Protein AF-A0AAW6TQH4-F1 (afdb_monomer_lite)

Radius of gyration: 21.58 Å; chains: 1; bounding box: 45×68×71 Å

Secondary structure (DSSP, 8-state):
-----------PPPPPHHHHHHHHHHHHTTPPP-HHHHHHHHHHHHHHHTSTTEE---------SB----STT-EEEEEEPPPEEEEEEETTEEEEEEEEEEEETTS-EEEEE--HHHHHHHHHHT-TTSEEEEEEEEEEE-TTS-EEEEEEEEE----TTS--HHHHHHHHHHHHHHHHS---------

Foldseek 3Di:
DDDDPDPPPDPPDDDDLVRVLVVLQVLLVVDDFDVQLLVQLVVLLVVQCPDPQFDADAADDDDKLADDDHHFFDKAWFFKADFDWDWIDDDVDIDTDTWIWGQGQVRDIGTHHPDPQVVVSCVSRVRHSATKMKGWHHWGQDPVRDIDTGIRIDGFDADPVSHTPVRVVVVVVVVVVVVPDPPPPPPPDD

pLDDT: mean 77.37, std 16.03, range [35.28, 95.0]

Sequence (190 aa):
MAKKALKQGTAAERPSEKQIVKQIREHAGRSKPDPEAFAAGKRYSAATMRSRRFNYDRRTADGAVIHYFHTPGESLTGVLGESQKAQIPRGTSASFEYLFPLVLDDNSLVYLPNNRRLRKLIDKSKCLWQRITITYKGKLMTNHGHYEKVYTVEPAPLGKDGVGAAGRKILAKAAKEAATRPRKVQKVGS

Structure (mmCIF, N/CA/C/O backbone):
data_AF-A0AAW6TQH4-F1
#
_entry.id   AF-A0AAW6TQH4-F1
#
loop_
_atom_site.group_PDB
_atom_site.id
_atom_site.type_symbol
_atom_site.label_atom_id
_atom_site.label_alt_id
_atom_site.label_comp_id
_atom_site.label_asym_id
_atom_site.label_entity_id
_atom_site.label_seq_id
_atom_site.pdbx_PDB_ins_code
_atom_site.Cartn_x
_atom_site.Cartn_y
_atom_site.Cartn_z
_atom_site.occupancy
_atom_site.B_iso_or_equiv
_atom_site.auth_seq_id
_atom_site.auth_comp_id
_atom_site.auth_asym_id
_atom_site.auth_atom_id
_atom_site.pdbx_PDB_model_num
ATOM 1 N N . MET A 1 1 ? 23.126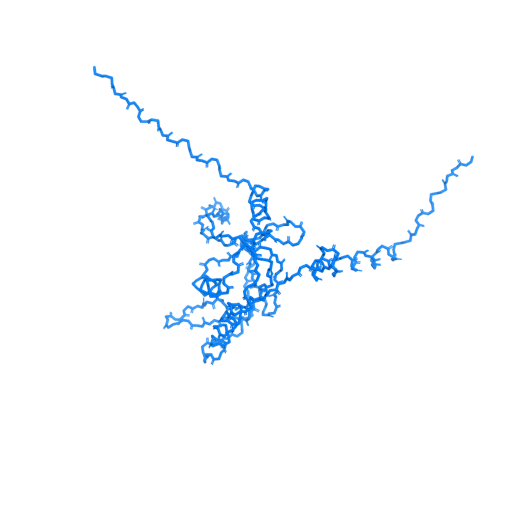 53.783 1.819 1.00 38.97 1 MET A N 1
ATOM 2 C CA . MET A 1 1 ? 22.801 52.561 1.047 1.00 38.97 1 MET A CA 1
ATOM 3 C C . MET A 1 1 ? 22.549 51.409 2.014 1.00 38.97 1 MET A C 1
ATOM 5 O O . MET A 1 1 ? 23.497 50.824 2.522 1.00 38.97 1 MET A O 1
ATOM 9 N N . ALA A 1 2 ? 21.285 51.138 2.348 1.00 36.78 2 ALA A N 1
ATOM 10 C CA . ALA A 1 2 ? 20.916 50.077 3.285 1.00 36.78 2 ALA A CA 1
ATOM 11 C C . ALA A 1 2 ? 20.855 48.727 2.552 1.00 36.78 2 ALA A C 1
ATOM 13 O O . ALA A 1 2 ? 20.021 48.534 1.667 1.00 36.78 2 ALA A O 1
ATOM 14 N N . LYS A 1 3 ? 21.743 47.791 2.911 1.00 39.44 3 LYS A N 1
ATOM 15 C CA . LYS A 1 3 ? 21.662 46.395 2.461 1.00 39.44 3 LYS A CA 1
ATOM 16 C C . LYS A 1 3 ? 20.423 45.764 3.096 1.00 39.44 3 LYS A C 1
ATOM 18 O O . LYS A 1 3 ? 20.404 45.472 4.288 1.00 39.44 3 LYS A O 1
ATOM 23 N N . LYS A 1 4 ? 19.378 45.580 2.291 1.00 40.09 4 LYS A N 1
ATOM 24 C CA . LYS A 1 4 ? 18.175 44.827 2.652 1.00 40.09 4 LYS A CA 1
ATOM 25 C C . LYS A 1 4 ? 18.601 43.373 2.883 1.00 40.09 4 LYS A C 1
ATOM 27 O O . LYS A 1 4 ? 18.887 42.655 1.928 1.00 40.09 4 LYS A O 1
ATOM 32 N N . ALA A 1 5 ? 18.703 42.961 4.144 1.00 43.91 5 ALA A N 1
ATOM 33 C CA . ALA A 1 5 ? 18.883 41.560 4.489 1.00 43.91 5 ALA A CA 1
ATOM 34 C C . ALA A 1 5 ? 17.675 40.785 3.949 1.00 43.91 5 ALA A C 1
ATOM 36 O O . ALA A 1 5 ? 16.533 41.041 4.341 1.00 43.91 5 ALA A O 1
ATOM 37 N N . LEU A 1 6 ? 17.926 39.875 3.005 1.00 38.00 6 LEU A N 1
ATOM 38 C CA . LEU A 1 6 ? 16.950 38.886 2.573 1.00 38.00 6 LEU A CA 1
ATOM 39 C C . LEU A 1 6 ? 16.553 38.095 3.826 1.00 38.00 6 LEU A C 1
ATOM 41 O O . LEU A 1 6 ? 17.360 37.332 4.357 1.00 38.00 6 LEU A O 1
ATOM 45 N N . LYS A 1 7 ? 15.330 38.304 4.327 1.00 38.31 7 LYS A N 1
ATOM 46 C CA . LYS A 1 7 ? 14.731 37.401 5.310 1.00 38.31 7 LYS A CA 1
ATOM 47 C C . LYS A 1 7 ? 14.743 36.014 4.678 1.00 38.31 7 LYS A C 1
ATOM 49 O O . LYS A 1 7 ? 14.022 35.775 3.712 1.00 38.31 7 LYS A O 1
ATOM 54 N N . GLN A 1 8 ? 15.592 35.133 5.201 1.00 40.56 8 GLN A N 1
ATOM 55 C CA . GLN A 1 8 ? 15.480 33.703 4.966 1.00 40.56 8 GLN A CA 1
ATOM 56 C C . GLN A 1 8 ? 14.040 33.334 5.322 1.00 40.56 8 GLN A C 1
ATOM 58 O O . GLN A 1 8 ? 13.620 33.521 6.465 1.00 40.56 8 GLN A O 1
ATOM 63 N N . GLY A 1 9 ? 13.259 32.931 4.317 1.00 35.28 9 GLY A N 1
ATOM 64 C CA . GLY A 1 9 ? 11.911 32.432 4.537 1.00 35.28 9 GLY A CA 1
ATOM 65 C C . GLY A 1 9 ? 11.987 31.351 5.603 1.00 35.28 9 GLY A C 1
ATOM 66 O O . GLY A 1 9 ? 12.802 30.433 5.496 1.00 35.28 9 GLY A O 1
ATOM 67 N N . THR A 1 10 ? 11.197 31.507 6.661 1.00 38.12 10 THR A N 1
ATOM 68 C CA . THR A 1 10 ? 11.042 30.495 7.698 1.00 38.12 10 THR A CA 1
ATOM 69 C C . THR A 1 10 ? 10.754 29.171 7.002 1.00 38.12 10 THR A C 1
ATOM 71 O O . THR A 1 10 ? 9.828 29.082 6.195 1.00 38.12 10 THR A O 1
ATOM 74 N N . ALA A 1 11 ? 11.591 28.159 7.243 1.00 45.66 11 ALA A N 1
ATOM 75 C CA . ALA A 1 11 ? 11.313 26.808 6.784 1.00 45.66 11 ALA A CA 1
ATOM 76 C C . ALA A 1 11 ? 9.895 26.473 7.252 1.00 45.66 11 ALA A C 1
ATOM 78 O O . ALA A 1 11 ? 9.662 26.460 8.459 1.00 45.66 11 ALA A O 1
ATOM 79 N N . ALA A 1 12 ? 8.950 26.310 6.318 1.00 54.97 12 ALA A N 1
ATOM 80 C CA . ALA A 1 12 ? 7.580 25.952 6.653 1.00 54.97 12 ALA A CA 1
ATOM 81 C C . ALA A 1 12 ? 7.640 24.779 7.636 1.00 54.97 12 ALA A C 1
ATOM 83 O O . ALA A 1 12 ? 8.260 23.751 7.340 1.00 54.97 12 ALA A O 1
ATOM 84 N N . GLU A 1 13 ? 7.108 25.000 8.837 1.00 61.12 13 GLU A N 1
ATOM 85 C CA . GLU A 1 13 ? 7.159 24.038 9.925 1.00 61.12 13 GLU A CA 1
ATOM 86 C C . GLU A 1 13 ? 6.566 22.727 9.405 1.00 61.12 13 GLU A C 1
ATOM 88 O O . GLU A 1 13 ? 5.447 22.692 8.883 1.00 61.12 13 GLU A O 1
ATOM 93 N N . ARG A 1 14 ? 7.377 21.665 9.402 1.00 67.44 14 ARG A N 1
ATOM 94 C CA . ARG A 1 14 ? 6.976 20.398 8.786 1.00 67.44 14 ARG A CA 1
ATOM 95 C C . ARG A 1 14 ? 5.744 19.869 9.514 1.00 67.44 14 ARG A C 1
ATOM 97 O O . ARG A 1 14 ? 5.723 19.912 10.745 1.00 67.44 14 ARG A O 1
ATOM 104 N N . PRO A 1 15 ? 4.752 19.321 8.795 1.00 77.38 15 PRO A N 1
ATOM 105 C CA . PRO A 1 15 ? 3.585 18.768 9.449 1.00 77.38 15 PRO A CA 1
ATOM 106 C C . PRO A 1 15 ? 4.012 17.599 10.344 1.00 77.38 15 PRO A C 1
ATOM 108 O O . PRO A 1 15 ? 4.707 16.677 9.915 1.00 77.38 15 PRO A O 1
ATOM 111 N N . SER A 1 16 ? 3.598 17.656 11.604 1.00 85.06 16 SER A N 1
ATOM 112 C CA . SER A 1 16 ? 3.699 16.552 12.553 1.00 85.06 16 SER A CA 1
ATOM 113 C C . SER A 1 16 ? 2.951 15.315 12.043 1.00 85.06 16 SER A C 1
ATOM 115 O O . SER A 1 16 ? 2.033 15.411 11.227 1.00 85.06 16 SER A O 1
ATOM 117 N N . GLU A 1 17 ? 3.285 14.139 12.578 1.00 84.38 17 GLU A N 1
ATOM 118 C CA . GLU A 1 17 ? 2.593 12.882 12.259 1.00 84.38 17 GLU A CA 1
ATOM 119 C C . GLU A 1 17 ? 1.068 13.001 12.413 1.00 84.38 17 GLU A C 1
ATOM 121 O O . GLU A 1 17 ? 0.316 12.606 11.524 1.00 84.38 17 GLU A O 1
ATOM 126 N N . LYS A 1 18 ? 0.604 13.648 13.490 1.00 86.44 18 LYS A N 1
ATOM 127 C CA . LYS A 1 18 ? -0.826 13.898 13.727 1.00 86.44 18 LYS A CA 1
ATOM 128 C C . LYS A 1 18 ? -1.458 14.762 12.632 1.00 86.44 18 LYS A C 1
ATOM 130 O O . LYS A 1 18 ? -2.594 14.507 12.237 1.00 86.44 18 LYS A O 1
ATOM 135 N N . GLN A 1 19 ? -0.738 15.769 12.134 1.00 88.12 19 GLN A N 1
ATOM 136 C CA . GLN A 1 19 ? -1.210 16.619 11.037 1.00 88.12 19 GLN A CA 1
ATOM 137 C C . GLN A 1 19 ? -1.289 15.839 9.721 1.00 88.12 19 GLN A C 1
ATOM 139 O O . GLN A 1 19 ? -2.288 15.959 9.019 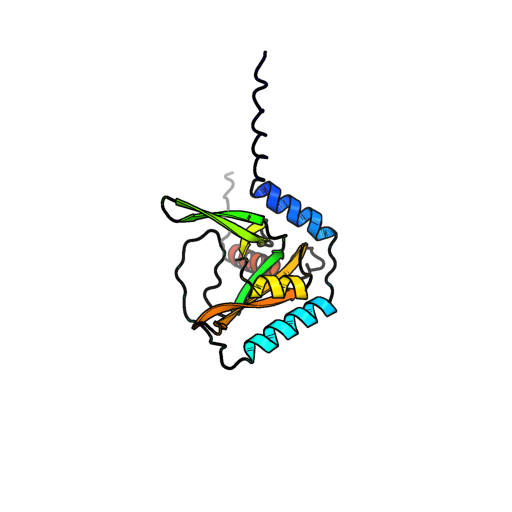1.00 88.12 19 GLN A O 1
ATOM 144 N N . ILE A 1 20 ? -0.301 14.988 9.428 1.00 88.38 20 ILE A N 1
ATOM 145 C CA . ILE A 1 20 ? -0.297 14.117 8.241 1.00 88.38 20 ILE A CA 1
ATOM 146 C C . ILE A 1 20 ? -1.486 13.150 8.279 1.00 88.38 20 ILE A C 1
ATOM 148 O O . ILE A 1 20 ? -2.236 13.044 7.309 1.00 88.38 20 ILE A O 1
ATOM 152 N N . VAL A 1 21 ? -1.697 12.474 9.413 1.00 88.88 21 VAL A N 1
ATOM 153 C CA . VAL A 1 21 ? -2.825 11.551 9.604 1.00 88.88 21 VAL A CA 1
ATOM 154 C C . VAL A 1 21 ? -4.154 12.270 9.378 1.00 88.88 21 VAL A C 1
ATOM 156 O O . VAL A 1 21 ? -5.001 11.779 8.629 1.00 88.88 21 VAL A O 1
ATOM 159 N N . LYS A 1 22 ? -4.322 13.455 9.978 1.00 88.62 22 LYS A N 1
ATOM 160 C CA . LYS A 1 22 ? -5.529 14.272 9.822 1.00 88.62 22 LYS A CA 1
ATOM 161 C C . LYS A 1 22 ? -5.775 14.643 8.356 1.00 88.62 22 LYS A C 1
ATOM 163 O O . LYS A 1 22 ? -6.863 14.382 7.853 1.00 88.62 22 LYS A O 1
ATOM 168 N N . GLN A 1 23 ? -4.761 15.159 7.661 1.00 89.62 23 GLN A N 1
ATOM 169 C CA . GLN A 1 23 ? -4.854 15.520 6.241 1.00 89.62 23 GLN A CA 1
ATOM 170 C C . GLN A 1 23 ? -5.271 14.323 5.379 1.00 89.62 23 GLN A C 1
ATOM 172 O O . GLN A 1 23 ? -6.224 14.408 4.606 1.00 89.62 23 GLN A O 1
ATOM 177 N N . ILE A 1 24 ? -4.615 13.171 5.552 1.00 89.94 24 ILE A N 1
ATOM 178 C CA . ILE A 1 24 ? -4.934 11.962 4.783 1.00 89.94 24 ILE A CA 1
ATOM 179 C C . ILE A 1 24 ? -6.388 11.536 4.997 1.00 89.94 24 ILE A C 1
ATOM 181 O O . ILE A 1 24 ? -7.077 11.214 4.029 1.00 89.94 24 ILE A O 1
ATOM 185 N N . ARG A 1 25 ? -6.882 11.567 6.239 1.00 88.12 25 ARG A N 1
ATOM 186 C CA . ARG A 1 25 ? -8.272 11.210 6.561 1.00 88.12 25 ARG A CA 1
ATOM 187 C C . ARG A 1 25 ? -9.289 12.198 5.988 1.00 88.12 25 ARG A C 1
ATOM 189 O O . ARG A 1 25 ? -10.317 11.761 5.478 1.00 88.12 25 ARG A O 1
ATOM 196 N N . GLU A 1 26 ? -9.003 13.497 6.031 1.00 88.19 26 GLU A N 1
ATOM 197 C CA . GLU A 1 26 ? -9.878 14.538 5.472 1.00 88.19 26 GLU A CA 1
ATOM 198 C C . GLU A 1 26 ? -10.042 14.395 3.955 1.00 88.19 26 GLU A C 1
ATOM 200 O O . GLU A 1 26 ? -11.154 14.495 3.429 1.00 88.19 26 GLU A O 1
ATOM 205 N N . HIS A 1 27 ? -8.952 14.092 3.248 1.00 85.94 27 HIS A N 1
ATOM 206 C CA . HIS A 1 27 ? -8.998 13.819 1.814 1.00 85.94 27 HIS A CA 1
ATOM 207 C C . HIS A 1 27 ? -9.653 12.467 1.492 1.00 85.94 27 HIS A C 1
ATOM 209 O O . HIS A 1 27 ? -10.316 12.343 0.458 1.00 85.94 27 HIS A O 1
ATOM 215 N N . ALA A 1 28 ? -9.543 11.479 2.388 1.00 83.75 28 ALA A N 1
ATOM 216 C CA . ALA A 1 28 ? -10.094 10.143 2.176 1.00 83.75 28 ALA A CA 1
ATOM 217 C C . ALA A 1 28 ? -11.602 10.133 1.928 1.00 83.75 28 ALA A C 1
ATOM 219 O O . ALA A 1 28 ? -12.087 9.416 1.056 1.00 83.75 28 ALA A O 1
ATOM 220 N N . GLY A 1 29 ? -12.345 10.965 2.665 1.00 66.19 29 GLY A N 1
ATOM 221 C CA . GLY A 1 29 ? -13.803 11.055 2.552 1.00 66.19 29 GLY A CA 1
ATOM 222 C C . GLY A 1 29 ? -14.303 11.526 1.181 1.00 66.19 29 GLY A C 1
ATOM 223 O O . GLY A 1 29 ? -15.492 11.416 0.894 1.00 66.19 29 GLY A O 1
ATOM 224 N N . ARG A 1 30 ? -13.411 12.040 0.325 1.00 75.31 30 ARG A N 1
ATOM 225 C CA . ARG A 1 30 ? -13.746 12.590 -0.996 1.00 75.31 30 ARG A CA 1
ATOM 226 C C . ARG A 1 30 ? -13.391 11.652 -2.152 1.00 75.31 30 ARG A C 1
ATOM 228 O O . ARG A 1 30 ? -13.881 11.858 -3.259 1.00 75.31 30 ARG A O 1
ATOM 235 N N . SER A 1 31 ? -12.559 10.636 -1.919 1.00 79.19 31 SER A N 1
ATOM 236 C CA . SER A 1 31 ? -12.074 9.734 -2.969 1.00 79.19 31 SER A CA 1
ATOM 237 C C . SER A 1 31 ? -12.938 8.476 -3.050 1.00 79.19 31 SER A C 1
ATOM 239 O O . SER A 1 31 ? -13.117 7.766 -2.060 1.00 79.19 31 SER A O 1
ATOM 241 N N . LYS A 1 32 ? -13.481 8.182 -4.236 1.00 81.19 32 LYS A N 1
ATOM 242 C CA . LYS A 1 32 ? -14.242 6.951 -4.498 1.00 81.19 32 LYS A CA 1
ATOM 243 C C . LYS A 1 32 ? -13.362 5.941 -5.242 1.00 81.19 32 LYS A C 1
ATOM 245 O O . LYS A 1 32 ? -12.697 6.345 -6.194 1.00 81.19 32 LYS A O 1
ATOM 250 N N . PRO A 1 33 ? -13.373 4.651 -4.856 1.00 82.81 33 PRO A N 1
ATOM 251 C CA . PRO A 1 33 ? -12.665 3.611 -5.594 1.00 82.81 33 PRO A CA 1
ATOM 252 C C . PRO A 1 33 ? -13.119 3.558 -7.054 1.00 82.81 33 PRO A C 1
ATOM 254 O O . PRO A 1 33 ? -14.318 3.494 -7.315 1.00 82.81 33 PRO A O 1
ATOM 257 N N . ASP A 1 34 ? -12.163 3.548 -7.982 1.00 88.94 34 ASP A N 1
ATOM 258 C CA . ASP A 1 34 ? -12.386 3.339 -9.417 1.00 88.94 34 ASP A CA 1
ATOM 259 C C . ASP A 1 34 ? -12.088 1.861 -9.744 1.00 88.94 34 ASP A C 1
ATOM 261 O O . ASP A 1 34 ? -10.913 1.472 -9.794 1.00 88.94 34 ASP A O 1
ATOM 265 N N . PRO A 1 35 ? -13.114 1.002 -9.929 1.00 89.56 35 PRO A N 1
ATOM 266 C CA . PRO A 1 35 ? -12.909 -0.429 -10.149 1.00 89.56 35 PRO A CA 1
ATOM 267 C C . PRO A 1 35 ? -12.041 -0.733 -11.375 1.00 89.56 35 PRO A C 1
ATOM 269 O O . PRO A 1 35 ? -11.270 -1.697 -11.356 1.00 89.56 35 PRO A O 1
ATOM 272 N N . GLU A 1 36 ? -12.127 0.089 -12.424 1.00 92.19 36 GLU A N 1
ATOM 273 C CA . GLU A 1 36 ? -11.337 -0.088 -13.641 1.00 92.19 36 GLU A CA 1
ATOM 274 C C . GLU A 1 36 ? -9.866 0.248 -13.400 1.00 92.19 36 GLU A C 1
ATOM 276 O O . GLU A 1 36 ? -8.981 -0.490 -13.848 1.00 92.19 36 GLU A O 1
ATOM 281 N N . ALA A 1 37 ? -9.589 1.303 -12.630 1.00 92.56 37 ALA A N 1
ATOM 282 C CA . ALA A 1 37 ? -8.227 1.641 -12.232 1.00 92.56 37 ALA A CA 1
ATOM 283 C C . ALA A 1 37 ? -7.604 0.527 -11.374 1.00 92.56 37 ALA A C 1
ATOM 285 O O . ALA A 1 37 ? -6.494 0.069 -11.661 1.00 92.56 37 ALA A O 1
ATOM 286 N N . PHE A 1 38 ? -8.330 -0.009 -10.387 1.00 92.31 38 PHE A N 1
ATOM 287 C CA . PHE A 1 38 ? -7.847 -1.163 -9.615 1.00 92.31 38 PHE A CA 1
ATOM 288 C C . PHE A 1 38 ? -7.615 -2.396 -10.496 1.00 92.31 38 PHE A C 1
ATOM 290 O O . PHE A 1 38 ? -6.609 -3.094 -10.330 1.00 92.31 38 PHE A O 1
ATOM 297 N N . ALA A 1 39 ? -8.482 -2.654 -11.478 1.00 91.19 39 ALA A N 1
ATOM 298 C CA . ALA A 1 39 ? -8.262 -3.723 -12.446 1.00 91.19 39 ALA A CA 1
ATOM 299 C C . ALA A 1 39 ? -6.996 -3.480 -13.291 1.00 91.19 39 ALA A C 1
ATOM 301 O O . ALA A 1 39 ? -6.226 -4.417 -13.527 1.00 91.19 39 ALA A O 1
ATOM 302 N N . ALA A 1 40 ? -6.722 -2.239 -13.702 1.00 92.88 40 ALA A N 1
ATOM 303 C CA . ALA A 1 40 ? -5.501 -1.866 -14.416 1.00 92.88 40 ALA A CA 1
ATOM 304 C C . ALA A 1 40 ? -4.240 -2.062 -13.555 1.00 92.88 40 ALA A C 1
ATOM 306 O O . ALA A 1 40 ? -3.240 -2.609 -14.038 1.00 92.88 40 ALA A O 1
ATOM 307 N N . GLY A 1 41 ? -4.297 -1.686 -12.275 1.00 91.88 41 GLY A N 1
ATOM 308 C CA . GLY A 1 41 ? -3.258 -1.972 -11.285 1.00 91.88 41 GLY A CA 1
ATOM 309 C C . GLY A 1 41 ? -3.002 -3.473 -11.132 1.00 91.88 41 GLY A C 1
ATOM 310 O O . GLY A 1 41 ? -1.865 -3.933 -11.261 1.00 91.88 41 GLY A O 1
ATOM 311 N N . LYS A 1 42 ? -4.068 -4.267 -10.979 1.00 91.56 42 LYS A N 1
ATOM 312 C CA . LYS A 1 42 ? -3.997 -5.733 -10.889 1.00 91.56 42 LYS A CA 1
ATOM 313 C C . LYS A 1 42 ? -3.362 -6.358 -12.132 1.00 91.56 42 LYS A C 1
ATOM 315 O O . LYS A 1 42 ? -2.489 -7.216 -12.002 1.00 91.56 42 LYS A O 1
ATOM 320 N N . ARG A 1 43 ? -3.744 -5.909 -13.335 1.00 92.81 43 ARG A N 1
ATOM 321 C CA . ARG A 1 43 ? -3.138 -6.356 -14.605 1.00 92.81 43 ARG A CA 1
ATOM 322 C C . ARG A 1 43 ? -1.643 -6.038 -14.657 1.00 92.81 43 ARG A C 1
ATOM 324 O O . ARG A 1 43 ? -0.857 -6.892 -15.058 1.00 92.81 43 ARG A O 1
ATOM 331 N N . TYR A 1 44 ? -1.236 -4.848 -14.212 1.00 92.69 44 TYR A N 1
ATOM 332 C CA . TYR A 1 44 ? 0.174 -4.453 -14.152 1.00 92.69 44 TYR A CA 1
ATOM 333 C C . TYR A 1 44 ? 1.000 -5.340 -13.205 1.00 92.69 44 TYR A C 1
ATOM 335 O O . TYR A 1 44 ? 2.082 -5.813 -13.577 1.00 92.69 44 TYR A O 1
ATOM 343 N N . SER A 1 45 ? 0.482 -5.625 -12.009 1.00 89.44 45 SER A N 1
ATOM 344 C CA . SER A 1 45 ? 1.136 -6.543 -11.071 1.00 89.44 45 SER A CA 1
ATOM 345 C C . SER A 1 45 ? 1.183 -7.972 -11.614 1.00 89.44 45 SER A C 1
ATOM 347 O O . SER A 1 45 ? 2.231 -8.611 -11.551 1.00 89.44 45 SER A O 1
ATOM 349 N N . ALA A 1 46 ? 0.098 -8.462 -12.220 1.00 88.50 46 ALA A N 1
ATOM 350 C CA . ALA A 1 46 ? 0.047 -9.792 -12.829 1.00 88.50 46 ALA A CA 1
ATOM 351 C C . ALA A 1 46 ? 1.062 -9.952 -13.971 1.00 88.50 46 ALA A C 1
ATOM 353 O O . ALA A 1 46 ? 1.780 -10.949 -14.017 1.00 88.50 46 ALA A O 1
ATOM 354 N N . ALA A 1 47 ? 1.181 -8.954 -14.851 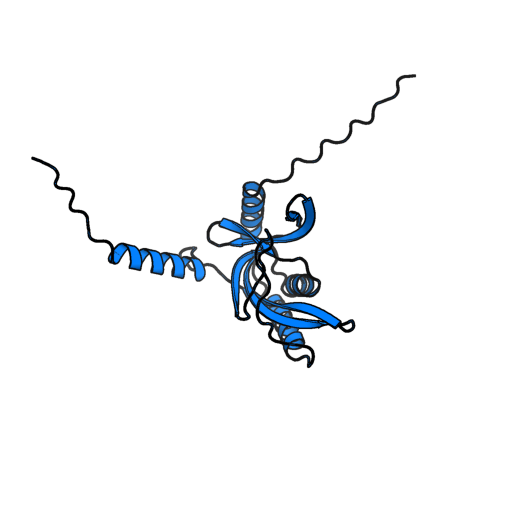1.00 87.50 47 ALA A N 1
ATOM 355 C CA . ALA A 1 47 ? 2.190 -8.946 -15.908 1.00 87.50 47 ALA A CA 1
ATOM 356 C C . ALA A 1 47 ? 3.616 -9.004 -15.338 1.00 87.50 47 ALA A C 1
ATOM 358 O O . ALA A 1 47 ? 4.475 -9.700 -15.875 1.00 87.50 47 ALA A O 1
ATOM 359 N N . THR A 1 48 ? 3.857 -8.324 -14.214 1.00 84.31 48 THR A N 1
ATOM 360 C CA . THR A 1 48 ? 5.151 -8.363 -13.521 1.00 84.31 48 THR A CA 1
ATOM 361 C C . THR A 1 48 ? 5.451 -9.753 -12.957 1.00 84.31 48 THR A C 1
ATOM 363 O O . THR A 1 48 ? 6.554 -10.256 -13.148 1.00 84.31 48 THR A O 1
ATOM 366 N N . MET A 1 49 ? 4.474 -10.391 -12.307 1.00 83.62 49 MET A N 1
ATOM 367 C CA . MET A 1 49 ? 4.640 -11.723 -11.708 1.00 83.62 49 MET A CA 1
ATOM 368 C C . MET A 1 49 ? 4.842 -12.837 -12.747 1.00 83.62 49 MET A C 1
ATOM 370 O O . MET A 1 49 ? 5.453 -13.850 -12.435 1.00 83.62 49 MET A O 1
ATOM 374 N N . ARG A 1 50 ? 4.372 -12.655 -13.989 1.00 86.31 50 ARG A N 1
ATOM 375 C CA . ARG A 1 50 ? 4.597 -13.605 -15.100 1.00 86.31 50 ARG A CA 1
ATOM 376 C C . ARG A 1 50 ? 5.997 -13.523 -15.713 1.00 86.31 50 ARG A C 1
ATOM 378 O O . ARG A 1 50 ? 6.350 -14.348 -16.552 1.00 86.31 50 ARG A O 1
ATOM 385 N N . SER A 1 51 ? 6.788 -12.514 -15.359 1.00 83.12 51 SER A N 1
ATOM 386 C CA . SER A 1 51 ? 8.143 -12.377 -15.884 1.00 83.12 51 SER A CA 1
ATOM 387 C C . SER A 1 51 ? 9.037 -13.503 -15.363 1.00 83.12 51 SER A C 1
ATOM 389 O O . SER A 1 51 ? 9.074 -13.751 -14.163 1.00 83.12 51 SER A O 1
ATOM 391 N N . ARG A 1 52 ? 9.865 -14.099 -16.234 1.00 81.12 52 ARG A N 1
ATOM 392 C CA . ARG A 1 52 ? 10.902 -15.089 -15.852 1.00 81.12 52 ARG A CA 1
ATOM 393 C C . ARG A 1 52 ? 11.923 -14.566 -14.830 1.00 81.12 52 ARG A C 1
ATOM 395 O O . ARG A 1 52 ? 12.728 -15.317 -14.304 1.00 81.12 52 ARG A O 1
ATOM 402 N N . ARG A 1 53 ? 11.919 -13.256 -14.594 1.00 79.00 53 ARG A N 1
ATOM 403 C CA . ARG A 1 53 ? 12.835 -12.520 -13.716 1.00 79.00 53 ARG A CA 1
ATOM 404 C C . ARG A 1 53 ? 12.243 -12.274 -12.333 1.00 79.00 53 ARG A C 1
ATOM 406 O O . ARG A 1 53 ? 12.861 -11.609 -11.500 1.00 79.00 53 ARG A O 1
ATOM 413 N N . PHE A 1 54 ? 11.008 -12.719 -12.133 1.00 70.19 54 PHE A N 1
ATOM 414 C CA . PHE A 1 54 ? 10.316 -12.652 -10.865 1.00 70.19 54 PHE A CA 1
ATOM 415 C C . PHE A 1 54 ? 10.796 -13.790 -9.973 1.00 70.19 54 PHE A C 1
ATOM 417 O O . PHE A 1 54 ? 10.867 -14.936 -10.406 1.00 70.19 54 PHE A O 1
ATOM 424 N N . ASN A 1 55 ? 11.148 -13.455 -8.737 1.00 69.56 55 ASN A N 1
ATOM 425 C CA . ASN A 1 55 ? 11.600 -14.409 -7.740 1.00 69.56 55 ASN A CA 1
ATOM 426 C C . ASN A 1 55 ? 10.942 -14.089 -6.388 1.00 69.56 55 ASN A C 1
ATOM 428 O O . ASN A 1 55 ? 10.786 -12.921 -6.014 1.00 69.56 55 ASN A O 1
ATOM 432 N N . TYR A 1 56 ? 10.564 -15.121 -5.642 1.00 59.91 56 TYR A N 1
ATOM 433 C CA . TYR A 1 56 ? 10.058 -14.983 -4.280 1.00 59.91 56 TYR A CA 1
ATOM 434 C C . TYR A 1 56 ? 11.251 -14.865 -3.333 1.00 59.91 56 TYR A C 1
ATOM 436 O O . TYR A 1 56 ? 12.038 -15.798 -3.213 1.00 59.91 56 TYR A O 1
ATOM 444 N N . ASP A 1 57 ? 11.416 -13.716 -2.675 1.00 56.78 57 ASP A N 1
ATOM 445 C CA . ASP A 1 57 ? 12.559 -13.518 -1.780 1.00 56.78 57 ASP A CA 1
ATOM 446 C C . ASP A 1 57 ? 12.271 -13.923 -0.336 1.00 56.78 57 ASP A C 1
ATOM 448 O O . ASP A 1 57 ? 11.196 -13.621 0.191 1.00 56.78 57 ASP A O 1
ATOM 452 N N . ARG A 1 58 ? 13.271 -14.543 0.307 1.00 39.53 58 ARG A N 1
ATOM 453 C CA . ARG A 1 58 ? 13.325 -14.831 1.747 1.00 39.53 58 ARG A CA 1
ATOM 454 C C . ARG A 1 58 ? 14.187 -13.769 2.451 1.00 39.53 58 ARG A C 1
ATOM 456 O O . ARG A 1 58 ? 15.380 -13.707 2.197 1.00 39.53 58 ARG A O 1
ATOM 463 N N . ARG A 1 59 ? 13.555 -13.038 3.386 1.00 42.81 59 ARG A N 1
ATOM 464 C CA . ARG A 1 59 ? 14.098 -12.171 4.464 1.00 42.81 59 ARG A CA 1
ATOM 465 C C . ARG A 1 59 ? 14.997 -10.984 4.054 1.00 42.81 59 ARG A C 1
ATOM 467 O O . ARG A 1 59 ? 16.086 -11.148 3.525 1.00 42.81 59 ARG A O 1
ATOM 474 N N . THR A 1 60 ? 14.583 -9.780 4.456 1.00 41.75 60 THR A N 1
ATOM 475 C CA . THR A 1 60 ? 15.423 -8.566 4.565 1.00 41.75 60 THR A CA 1
ATOM 476 C C . THR A 1 60 ? 15.442 -8.068 6.015 1.00 41.75 60 THR A C 1
ATOM 478 O O . THR A 1 60 ? 14.439 -8.246 6.705 1.00 41.75 60 THR A O 1
ATOM 481 N N . ALA A 1 61 ? 16.561 -7.479 6.458 1.00 41.12 61 ALA A N 1
ATOM 482 C CA . ALA A 1 61 ? 16.807 -7.023 7.835 1.00 41.12 61 ALA A CA 1
ATOM 483 C C . ALA A 1 61 ? 15.914 -5.841 8.284 1.00 41.12 61 ALA A C 1
ATOM 485 O O . ALA A 1 61 ? 15.509 -5.022 7.457 1.00 41.12 61 ALA A O 1
ATOM 486 N N . ASP A 1 62 ? 15.638 -5.787 9.592 1.00 40.94 62 ASP A N 1
ATOM 487 C CA . ASP A 1 62 ? 14.756 -4.834 10.292 1.00 40.94 62 ASP A CA 1
ATOM 488 C C . ASP A 1 62 ? 15.423 -3.489 10.641 1.00 40.94 62 ASP A C 1
ATOM 490 O O . ASP A 1 62 ? 16.635 -3.435 10.847 1.00 40.94 62 ASP A O 1
ATOM 494 N N . GLY A 1 63 ? 14.614 -2.422 10.796 1.00 42.41 63 GLY A N 1
ATOM 495 C CA . GLY A 1 63 ? 15.010 -1.242 11.594 1.00 42.41 63 GLY A CA 1
ATOM 496 C C . GLY A 1 63 ? 14.766 0.173 11.039 1.00 42.41 63 GLY A C 1
ATOM 497 O O . GLY A 1 63 ? 15.443 1.096 11.483 1.00 42.41 63 GLY A O 1
ATOM 498 N N . ALA A 1 64 ? 13.841 0.404 10.101 1.00 48.69 64 ALA A N 1
ATOM 499 C CA . ALA A 1 64 ? 13.605 1.741 9.529 1.00 48.69 64 ALA A CA 1
ATOM 500 C C . ALA A 1 64 ? 12.137 2.199 9.621 1.00 48.69 64 ALA A C 1
ATOM 502 O O . ALA A 1 64 ? 11.223 1.387 9.677 1.00 48.69 64 ALA A O 1
ATOM 503 N N . VAL A 1 65 ? 11.917 3.522 9.579 1.00 54.59 65 VAL A N 1
ATOM 504 C CA . VAL A 1 65 ? 10.585 4.182 9.568 1.00 54.59 65 VAL A CA 1
ATOM 505 C C . VAL A 1 65 ? 9.756 3.817 8.320 1.00 54.59 65 VAL A C 1
ATOM 507 O O . VAL A 1 65 ? 8.538 3.993 8.281 1.00 54.59 65 VAL A O 1
ATOM 510 N N . ILE A 1 66 ? 10.412 3.276 7.291 1.00 63.78 66 ILE A N 1
ATOM 511 C CA . ILE A 1 66 ? 9.753 2.652 6.148 1.00 63.78 66 ILE A CA 1
ATOM 512 C C . ILE A 1 66 ? 9.248 1.273 6.570 1.00 63.78 66 ILE A C 1
ATOM 514 O O . ILE A 1 66 ? 10.028 0.423 6.995 1.00 63.78 66 ILE A O 1
ATOM 518 N N . HIS A 1 67 ? 7.964 1.009 6.353 1.00 69.75 67 HIS A N 1
ATOM 519 C CA . HIS A 1 67 ? 7.452 -0.345 6.429 1.00 69.75 67 HIS A CA 1
ATOM 520 C C . HIS A 1 67 ? 8.020 -1.173 5.274 1.00 69.75 67 HIS A C 1
ATOM 522 O O . HIS A 1 67 ? 7.656 -1.013 4.100 1.00 69.75 67 HIS A O 1
ATOM 528 N N . TYR A 1 68 ? 8.926 -2.080 5.615 1.00 72.12 68 TYR A N 1
ATOM 529 C CA . TYR A 1 68 ? 9.460 -3.055 4.687 1.00 72.12 68 TYR A CA 1
ATOM 530 C C . TYR A 1 68 ? 8.686 -4.356 4.833 1.00 72.12 68 TYR A C 1
ATOM 532 O O . TYR A 1 68 ? 8.758 -5.009 5.852 1.00 72.12 68 TYR A O 1
ATOM 540 N N . PHE A 1 69 ? 7.996 -4.779 3.779 1.00 73.88 69 PHE A N 1
ATOM 541 C CA . PHE A 1 69 ? 7.430 -6.126 3.748 1.00 73.88 69 PHE A CA 1
ATOM 542 C C . PHE A 1 69 ? 8.559 -7.165 3.698 1.00 73.88 69 PHE A C 1
ATOM 544 O O . PHE A 1 69 ? 9.421 -7.071 2.811 1.00 73.88 69 PHE A O 1
ATOM 551 N N . HIS A 1 70 ? 8.563 -8.137 4.605 1.00 71.94 70 HIS A N 1
ATOM 552 C CA . HIS A 1 70 ? 9.630 -9.134 4.737 1.00 71.94 70 HIS A CA 1
ATOM 553 C C . HIS A 1 70 ? 9.277 -10.441 4.033 1.00 71.94 70 HIS A C 1
ATOM 555 O O . HIS A 1 70 ? 10.137 -11.049 3.390 1.00 71.94 70 HIS A O 1
ATOM 561 N N . THR A 1 71 ? 8.017 -10.864 4.127 1.00 76.88 71 THR A N 1
ATOM 562 C CA . THR A 1 71 ? 7.534 -12.134 3.582 1.00 76.88 71 THR A CA 1
ATOM 563 C C . THR A 1 71 ? 6.426 -11.931 2.548 1.00 76.88 71 THR A C 1
ATOM 565 O O . THR A 1 71 ? 5.501 -11.142 2.763 1.00 76.88 71 THR A O 1
ATOM 568 N N . PRO A 1 72 ? 6.501 -12.605 1.381 1.00 80.56 72 PRO A N 1
ATOM 569 C CA . PRO A 1 72 ? 5.416 -12.579 0.409 1.00 80.56 72 PRO A CA 1
ATOM 570 C C . PRO A 1 72 ? 4.085 -12.976 1.052 1.00 80.56 72 PRO A C 1
ATOM 572 O O . PRO A 1 72 ? 4.003 -13.982 1.750 1.00 80.56 72 PRO A O 1
ATOM 575 N N . GLY A 1 73 ? 3.041 -12.194 0.793 1.00 82.88 73 GLY A N 1
ATOM 576 C CA . GLY A 1 73 ? 1.733 -12.349 1.426 1.00 82.88 73 GLY A CA 1
ATOM 577 C C . GLY A 1 73 ? 1.484 -11.384 2.582 1.00 82.88 73 GLY A C 1
ATOM 578 O O . GLY A 1 73 ? 0.320 -11.160 2.906 1.00 82.88 73 GLY A O 1
ATOM 579 N N . GLU A 1 74 ? 2.519 -10.749 3.144 1.00 86.38 74 GLU A N 1
ATOM 580 C CA . GLU A 1 74 ? 2.313 -9.645 4.082 1.00 86.38 74 GLU A CA 1
ATOM 581 C C . GLU A 1 74 ? 1.510 -8.524 3.426 1.00 86.38 74 GLU A C 1
ATOM 583 O O . GLU A 1 74 ? 1.746 -8.132 2.275 1.00 86.38 74 GLU A O 1
ATOM 588 N N . SER A 1 75 ? 0.553 -8.007 4.188 1.00 90.56 75 SER A N 1
ATOM 589 C CA . SER A 1 75 ? -0.377 -6.995 3.723 1.00 90.56 75 SER A CA 1
ATOM 590 C C . SER A 1 75 ? -0.604 -5.932 4.780 1.00 90.56 75 SER A C 1
ATOM 592 O O . SER A 1 75 ? -0.798 -6.258 5.951 1.00 90.56 75 SER A O 1
ATOM 594 N N . LEU A 1 76 ? -0.683 -4.681 4.343 1.00 90.75 76 LEU A N 1
ATOM 595 C CA . LEU A 1 76 ? -1.145 -3.567 5.158 1.00 90.75 76 LEU A CA 1
ATOM 596 C C . LEU A 1 76 ? -2.455 -3.039 4.604 1.00 90.75 76 LEU A C 1
ATOM 598 O O . LEU A 1 76 ? -2.665 -3.022 3.392 1.00 90.75 76 LEU A O 1
ATOM 602 N N . THR A 1 77 ? -3.331 -2.598 5.501 1.00 91.31 77 THR A N 1
ATOM 603 C CA . THR A 1 77 ? -4.605 -1.989 5.126 1.00 91.31 77 THR A CA 1
ATOM 604 C C . THR A 1 77 ? -4.743 -0.626 5.778 1.00 91.31 77 THR A C 1
ATOM 606 O O . THR A 1 77 ? -4.610 -0.507 6.992 1.00 91.31 77 THR A O 1
ATOM 609 N N . GLY A 1 78 ? -5.011 0.390 4.967 1.00 91.50 78 GLY A N 1
ATOM 610 C CA . GLY A 1 78 ? -5.077 1.771 5.420 1.00 91.50 78 GLY A CA 1
ATOM 611 C C . GLY A 1 78 ? -5.437 2.731 4.295 1.00 91.50 78 GLY A C 1
ATOM 612 O O . GLY A 1 78 ? -5.662 2.311 3.161 1.00 91.50 78 GLY A O 1
ATOM 613 N N . VAL A 1 79 ? -5.500 4.021 4.607 1.00 93.25 79 VAL A N 1
ATOM 614 C CA . VAL A 1 79 ? -5.688 5.088 3.621 1.00 93.25 79 VAL A CA 1
ATOM 615 C C . VAL A 1 79 ? -4.331 5.548 3.117 1.00 93.25 79 VAL A C 1
ATOM 617 O O . VAL A 1 79 ? -3.488 5.980 3.904 1.00 93.25 79 VAL A O 1
ATOM 620 N N . LEU A 1 80 ? -4.125 5.454 1.807 1.00 94.50 80 LEU A N 1
ATOM 621 C CA . LEU A 1 80 ? -2.894 5.896 1.161 1.00 94.50 80 LEU A CA 1
ATOM 622 C C . LEU A 1 80 ? -2.913 7.413 0.959 1.00 94.50 80 LEU A C 1
ATOM 624 O O . LEU A 1 80 ? -3.871 7.937 0.402 1.00 94.50 80 LEU A O 1
ATOM 628 N N . GLY A 1 81 ? -1.863 8.115 1.367 1.00 93.38 81 GLY A N 1
ATOM 629 C CA . GLY A 1 81 ? -1.657 9.526 1.049 1.00 93.38 81 GLY A CA 1
ATOM 630 C C . GLY A 1 81 ? -0.687 9.737 -0.111 1.00 93.38 81 GLY A C 1
ATOM 631 O O . GLY A 1 81 ? -0.046 8.805 -0.604 1.00 93.38 81 GLY A O 1
ATOM 632 N N . GLU A 1 82 ? -0.578 10.986 -0.551 1.00 92.88 82 GLU A N 1
ATOM 633 C CA . GLU A 1 82 ? 0.387 11.386 -1.573 1.00 92.88 82 GLU A CA 1
ATOM 634 C C . GLU A 1 82 ? 1.836 11.279 -1.076 1.00 92.88 82 GLU A C 1
ATOM 636 O O . GLU A 1 82 ? 2.131 11.437 0.108 1.00 92.88 82 GLU A O 1
ATOM 641 N N . SER A 1 83 ? 2.754 10.991 -2.002 1.00 91.69 83 SER A N 1
ATOM 642 C CA . SER A 1 83 ? 4.180 10.899 -1.699 1.00 91.69 83 SER A CA 1
ATOM 643 C C . SER A 1 83 ? 4.704 12.221 -1.142 1.00 91.69 83 SER A C 1
ATOM 645 O O . SER A 1 83 ? 4.677 13.242 -1.824 1.00 91.69 83 SER A O 1
ATOM 647 N N . GLN A 1 84 ? 5.304 12.175 0.042 1.00 87.81 84 GLN A N 1
ATOM 648 C CA . GLN A 1 84 ? 5.852 13.346 0.719 1.00 87.81 84 GLN A CA 1
ATOM 649 C C . GLN A 1 84 ? 7.261 13.079 1.244 1.00 87.81 84 GLN A C 1
ATOM 651 O O . GLN A 1 84 ? 7.673 11.932 1.426 1.00 87.81 84 GLN A O 1
ATOM 656 N N . LYS A 1 85 ? 8.019 14.153 1.476 1.00 83.69 85 LYS A N 1
ATOM 657 C CA . LYS A 1 85 ? 9.384 14.065 1.999 1.00 83.69 85 LYS A CA 1
ATOM 658 C C . LYS A 1 85 ? 9.339 13.650 3.470 1.00 83.69 85 LYS A C 1
ATOM 660 O O . LYS A 1 85 ? 8.833 14.393 4.305 1.00 83.69 85 LYS A O 1
ATOM 665 N N . ALA A 1 86 ? 9.902 12.490 3.780 1.00 76.38 86 ALA A N 1
ATOM 666 C CA . ALA A 1 86 ? 9.986 11.939 5.124 1.00 76.38 86 ALA A CA 1
ATOM 667 C C . ALA A 1 86 ? 11.449 11.827 5.568 1.00 76.38 86 ALA A C 1
ATOM 669 O O . ALA A 1 86 ? 12.356 11.617 4.758 1.00 76.38 86 ALA A O 1
ATOM 670 N N . GLN A 1 87 ? 11.675 11.994 6.869 1.00 75.06 87 GLN A N 1
ATOM 671 C CA . GLN A 1 87 ? 12.987 11.814 7.475 1.00 75.06 87 GLN A CA 1
ATOM 672 C C . GLN A 1 87 ? 13.160 10.354 7.880 1.00 75.06 87 GLN A C 1
ATOM 674 O O . GLN A 1 87 ? 12.350 9.816 8.631 1.00 75.06 87 GLN A O 1
ATOM 679 N N . ILE A 1 88 ? 14.228 9.728 7.400 1.00 67.88 88 ILE A N 1
ATOM 680 C CA . ILE A 1 88 ? 14.588 8.358 7.747 1.00 67.88 88 ILE A CA 1
ATOM 681 C C . ILE A 1 88 ? 15.847 8.417 8.613 1.00 67.88 88 ILE A C 1
ATOM 683 O O . ILE A 1 88 ? 16.915 8.763 8.088 1.00 67.88 88 ILE A O 1
ATOM 687 N N . PRO A 1 89 ? 15.750 8.096 9.913 1.00 64.94 89 PRO A N 1
ATOM 688 C CA . PRO A 1 89 ? 16.925 7.915 10.751 1.00 64.94 89 PRO A CA 1
ATOM 689 C C . PRO A 1 89 ? 17.725 6.700 10.258 1.00 64.94 89 PRO A C 1
ATOM 691 O O . PRO A 1 89 ? 17.172 5.633 9.996 1.00 64.94 89 PRO A O 1
ATOM 694 N N . ARG A 1 90 ? 19.036 6.878 10.107 1.00 66.94 90 ARG A N 1
ATOM 695 C CA . ARG A 1 90 ? 20.018 5.866 9.700 1.00 66.94 90 ARG A CA 1
ATOM 696 C C . ARG A 1 90 ? 21.190 5.915 10.683 1.00 66.94 90 ARG A C 1
ATOM 698 O O . ARG A 1 90 ? 22.221 6.536 10.412 1.00 66.94 90 ARG A O 1
ATOM 705 N N . GLY A 1 91 ? 21.003 5.304 11.853 1.00 68.25 91 GLY A N 1
ATOM 706 C CA . GLY A 1 91 ? 21.972 5.367 12.949 1.00 68.25 91 GLY A CA 1
ATOM 707 C C . GLY A 1 91 ? 22.171 6.805 13.437 1.00 68.25 91 GLY A C 1
ATOM 708 O O . GLY A 1 91 ? 21.218 7.447 13.865 1.00 68.25 91 GLY A O 1
ATOM 709 N N . THR A 1 92 ? 23.396 7.322 13.332 1.00 67.62 92 THR A N 1
ATOM 710 C CA . THR A 1 92 ? 23.764 8.701 13.712 1.00 67.62 92 THR A CA 1
ATOM 711 C C . THR A 1 92 ? 23.406 9.756 12.660 1.00 67.62 92 THR A C 1
ATOM 713 O O . THR A 1 92 ? 23.592 10.947 12.895 1.00 67.62 92 THR A O 1
ATOM 716 N N . SER A 1 93 ? 22.897 9.342 11.498 1.00 67.00 93 SER A N 1
ATOM 717 C CA . SER A 1 93 ? 22.546 10.232 10.389 1.00 67.00 93 SER A CA 1
ATOM 718 C C . SER A 1 93 ? 21.049 10.203 10.094 1.00 67.00 93 SER A C 1
ATOM 720 O O . SER A 1 93 ? 20.334 9.286 10.496 1.00 67.00 93 SER A O 1
ATOM 722 N N . ALA A 1 94 ? 20.558 11.202 9.364 1.00 65.94 94 ALA A N 1
ATOM 723 C CA . ALA A 1 94 ? 19.208 11.195 8.824 1.00 65.94 94 ALA A CA 1
ATOM 724 C C . ALA A 1 94 ? 19.251 11.459 7.320 1.00 65.94 94 ALA A C 1
ATOM 726 O O . ALA A 1 94 ? 19.878 12.411 6.860 1.00 65.94 94 ALA A O 1
ATOM 727 N N . SER A 1 95 ? 18.554 10.620 6.562 1.00 70.81 95 SER A N 1
ATOM 728 C CA . SER A 1 95 ? 18.333 10.813 5.128 1.00 70.81 95 SER A CA 1
ATOM 729 C C . SER A 1 95 ? 16.914 11.307 4.878 1.00 70.81 95 SER A C 1
ATOM 731 O O . SER A 1 95 ? 16.010 11.033 5.667 1.00 70.81 95 SER A O 1
ATOM 733 N N . PHE A 1 96 ? 16.713 12.039 3.785 1.00 73.00 96 PHE A N 1
ATOM 734 C CA . PHE A 1 96 ? 15.387 12.473 3.366 1.00 73.00 96 PHE A CA 1
ATOM 735 C C . PHE A 1 96 ? 14.998 11.773 2.080 1.00 73.00 96 PHE A C 1
ATOM 737 O O . PHE A 1 96 ? 15.657 11.946 1.057 1.00 73.00 96 PHE A O 1
ATOM 744 N N . GLU A 1 97 ? 13.894 11.041 2.126 1.00 78.69 97 GLU A N 1
ATOM 745 C CA . GLU A 1 97 ? 13.364 10.330 0.971 1.00 78.69 97 GLU A CA 1
ATOM 746 C C . GLU A 1 97 ? 11.890 10.673 0.794 1.00 78.69 97 GLU A C 1
ATOM 748 O O . GLU A 1 97 ? 11.172 10.967 1.750 1.00 78.69 97 GLU A O 1
ATOM 753 N N . TYR A 1 98 ? 11.436 10.660 -0.454 1.00 85.31 98 TYR A N 1
ATOM 754 C CA . TYR A 1 98 ? 10.013 10.731 -0.744 1.00 85.31 98 TYR A CA 1
ATOM 755 C C . TYR A 1 98 ? 9.402 9.360 -0.488 1.00 85.31 98 TYR A C 1
ATOM 757 O O . TYR A 1 98 ? 9.876 8.371 -1.042 1.00 85.31 98 TYR A O 1
ATOM 765 N N . LEU A 1 99 ? 8.364 9.297 0.338 1.00 88.56 99 LEU A N 1
ATOM 766 C CA . LEU A 1 99 ? 7.696 8.061 0.735 1.00 88.56 99 LEU A CA 1
ATOM 767 C C . LEU A 1 99 ? 6.186 8.242 0.644 1.00 88.56 99 LEU A C 1
ATOM 769 O O . LEU A 1 99 ? 5.682 9.351 0.820 1.00 88.56 99 LEU A O 1
ATOM 773 N N . PHE A 1 100 ? 5.462 7.150 0.411 1.00 91.75 100 PHE A N 1
ATOM 774 C CA . PHE A 1 100 ? 4.004 7.173 0.450 1.00 91.75 100 PHE A CA 1
ATOM 775 C C . PHE A 1 100 ? 3.5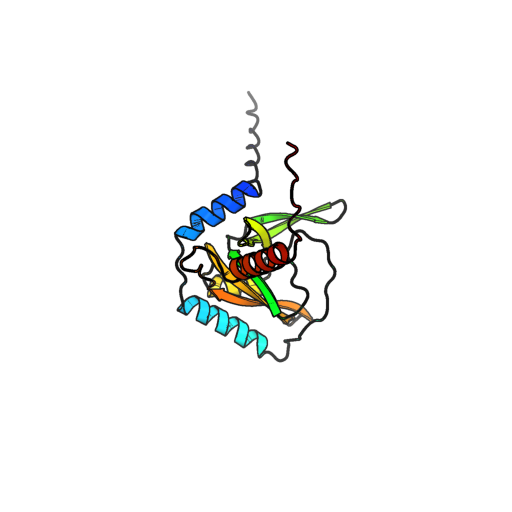25 6.913 1.882 1.00 91.75 100 PHE A C 1
ATOM 777 O O . PHE A 1 100 ? 3.738 5.809 2.386 1.00 91.75 100 PHE A O 1
ATOM 784 N N . PRO A 1 101 ? 2.894 7.883 2.556 1.00 92.69 101 PRO A N 1
ATOM 785 C CA . PRO A 1 101 ? 2.292 7.651 3.856 1.00 92.69 101 PRO A CA 1
ATOM 786 C C . PRO A 1 101 ? 1.055 6.759 3.702 1.00 92.69 101 PRO A C 1
ATOM 788 O O . PRO A 1 101 ? 0.241 6.945 2.799 1.00 92.69 101 PRO A O 1
ATOM 791 N N . LEU A 1 102 ? 0.896 5.795 4.595 1.00 92.88 102 LEU A N 1
ATOM 792 C CA . LEU A 1 102 ? -0.275 4.940 4.704 1.00 92.88 102 LEU A CA 1
ATOM 793 C C . LEU A 1 102 ? -0.768 5.019 6.150 1.00 92.88 102 LEU A C 1
ATOM 795 O O . LEU A 1 102 ? -0.061 4.637 7.079 1.00 92.88 102 LEU A O 1
ATOM 799 N N . VAL A 1 103 ? -1.982 5.532 6.333 1.00 91.88 103 VAL A N 1
ATOM 800 C CA . VAL A 1 103 ? -2.630 5.622 7.646 1.00 91.88 103 VAL A CA 1
ATOM 801 C C . VAL A 1 103 ? -3.434 4.354 7.869 1.00 91.88 103 VAL A C 1
ATOM 803 O O . VAL A 1 103 ? -4.439 4.133 7.189 1.00 91.88 103 VAL A O 1
ATOM 806 N N . LEU A 1 104 ? -2.999 3.517 8.805 1.00 89.88 104 LEU A N 1
ATOM 807 C CA . LEU A 1 104 ? -3.673 2.259 9.121 1.00 89.88 104 LEU A CA 1
ATOM 808 C C . LEU A 1 104 ? -5.013 2.505 9.826 1.00 89.88 104 LEU A C 1
ATOM 810 O O . LEU A 1 104 ? -5.353 3.621 10.220 1.00 89.88 104 LEU A O 1
ATOM 814 N N . ASP A 1 105 ? -5.821 1.457 9.969 1.00 84.50 105 ASP A N 1
ATOM 815 C CA . ASP A 1 105 ? -7.137 1.559 10.618 1.00 84.50 105 ASP A CA 1
ATOM 816 C C . ASP A 1 105 ? -7.064 2.033 12.081 1.00 84.50 105 ASP A C 1
ATOM 818 O O . ASP A 1 105 ? -7.994 2.681 12.549 1.00 84.50 105 ASP A O 1
ATOM 822 N N . ASP A 1 106 ? -5.963 1.758 12.781 1.00 81.62 106 ASP A N 1
ATOM 823 C CA . ASP A 1 106 ? -5.706 2.198 14.159 1.00 81.62 106 ASP A CA 1
ATOM 824 C C . ASP A 1 106 ? -5.141 3.630 14.256 1.00 81.62 106 ASP A C 1
ATOM 826 O O . ASP A 1 106 ? -4.768 4.078 15.337 1.00 81.62 106 ASP A O 1
ATOM 830 N N . ASN A 1 107 ? -5.106 4.362 13.135 1.00 83.31 107 ASN A N 1
ATOM 831 C CA . ASN A 1 107 ? -4.510 5.694 12.979 1.00 83.31 107 ASN A CA 1
ATOM 832 C C . ASN A 1 107 ? -2.990 5.760 13.162 1.00 83.31 107 ASN A C 1
ATOM 834 O O . ASN A 1 107 ? -2.446 6.864 13.203 1.00 83.31 107 ASN A O 1
ATOM 838 N N . SER A 1 108 ? -2.295 4.623 13.206 1.00 86.12 108 SER A N 1
ATOM 839 C CA . SER A 1 108 ? -0.841 4.632 13.077 1.00 86.12 108 SER A CA 1
ATOM 840 C C . SER A 1 108 ? -0.427 5.046 11.660 1.00 86.12 108 SER A C 1
ATOM 842 O O . SER A 1 108 ? -1.082 4.703 10.665 1.00 86.12 108 SER A O 1
ATOM 844 N N . LEU A 1 109 ? 0.658 5.815 11.565 1.00 87.81 109 LEU A N 1
ATOM 845 C CA . LEU A 1 109 ? 1.253 6.211 10.297 1.00 87.81 109 LEU A CA 1
ATOM 846 C C . LEU A 1 109 ? 2.424 5.286 9.967 1.00 87.81 109 LEU A C 1
ATOM 848 O O . LEU A 1 109 ? 3.388 5.186 10.721 1.00 87.81 109 LEU A O 1
ATOM 852 N N . VAL A 1 110 ? 2.377 4.664 8.795 1.00 88.88 110 VAL A N 1
ATOM 853 C CA . VAL A 1 110 ? 3.508 3.914 8.240 1.00 88.88 110 VAL A CA 1
ATOM 854 C C . VAL A 1 110 ? 3.884 4.463 6.876 1.00 88.88 110 VAL A C 1
ATOM 856 O O . VAL A 1 110 ? 3.030 4.911 6.115 1.00 88.88 110 VAL A O 1
ATOM 859 N N . TYR A 1 111 ? 5.171 4.422 6.542 1.00 87.44 111 TYR A N 1
ATOM 860 C CA . TYR A 1 111 ? 5.656 4.900 5.253 1.00 87.44 111 TYR A CA 1
ATOM 861 C C . TYR A 1 111 ? 6.009 3.745 4.323 1.00 87.44 111 TYR A C 1
ATOM 863 O O . TYR A 1 111 ? 6.790 2.866 4.670 1.00 87.44 111 TYR A O 1
ATOM 871 N N . LEU A 1 112 ? 5.469 3.761 3.110 1.00 88.69 112 LEU A N 1
ATOM 872 C CA . LEU A 1 112 ? 5.813 2.826 2.047 1.00 88.69 112 LEU A CA 1
ATOM 873 C C . LEU A 1 112 ? 6.928 3.416 1.163 1.00 88.69 112 LEU A C 1
ATOM 875 O O . LEU A 1 112 ? 6.941 4.626 0.907 1.00 88.69 112 LEU A O 1
ATOM 879 N N . PRO A 1 113 ? 7.846 2.585 0.638 1.00 84.50 113 PRO A N 1
ATOM 880 C CA . PRO A 1 113 ? 8.945 3.061 -0.198 1.00 84.50 113 PRO A CA 1
ATOM 881 C C . PRO A 1 113 ? 8.441 3.618 -1.535 1.00 84.50 113 PRO A C 1
ATOM 883 O O . PRO A 1 113 ? 7.692 2.945 -2.239 1.00 84.50 113 PRO A O 1
ATOM 886 N N . ASN A 1 114 ? 8.920 4.784 -1.973 1.00 84.31 114 ASN A N 1
ATOM 887 C CA . ASN A 1 114 ? 8.592 5.327 -3.299 1.00 84.31 114 ASN A CA 1
ATOM 888 C C . ASN A 1 114 ? 9.469 4.715 -4.407 1.00 84.31 114 ASN A C 1
ATOM 890 O O . ASN A 1 114 ? 10.188 5.400 -5.133 1.00 84.31 114 ASN A O 1
ATOM 894 N N . ASN A 1 115 ? 9.449 3.386 -4.522 1.00 84.38 115 ASN A N 1
ATOM 895 C CA . ASN A 1 115 ? 10.140 2.719 -5.616 1.00 84.38 115 ASN A CA 1
ATOM 896 C C . ASN A 1 115 ? 9.325 2.810 -6.915 1.00 84.38 115 ASN A C 1
ATOM 898 O O . ASN A 1 115 ? 8.097 2.928 -6.915 1.00 84.38 115 ASN A O 1
ATOM 902 N N . ARG A 1 116 ? 10.022 2.711 -8.052 1.00 85.62 116 ARG A N 1
ATOM 903 C CA . ARG A 1 116 ? 9.438 2.875 -9.391 1.00 85.62 116 ARG A CA 1
ATOM 904 C C . ARG A 1 116 ? 8.201 2.003 -9.626 1.00 85.62 116 ARG A C 1
ATOM 906 O O . ARG A 1 116 ? 7.248 2.450 -10.265 1.00 85.62 116 ARG A O 1
ATOM 913 N N . ARG A 1 117 ? 8.203 0.757 -9.136 1.00 88.50 117 ARG A N 1
ATOM 914 C CA . ARG A 1 117 ? 7.083 -0.176 -9.338 1.00 88.50 117 ARG A CA 1
ATOM 915 C C . ARG A 1 117 ? 5.879 0.166 -8.489 1.00 88.50 117 ARG A C 1
ATOM 917 O O . ARG A 1 117 ? 4.775 0.110 -9.025 1.00 88.50 117 ARG A O 1
ATOM 924 N N . LEU A 1 118 ? 6.087 0.503 -7.219 1.00 90.06 118 LEU A N 1
ATOM 925 C CA . LEU A 1 118 ? 5.008 0.900 -6.329 1.00 90.06 118 LEU A CA 1
ATOM 926 C C . LEU A 1 118 ? 4.378 2.202 -6.813 1.00 90.06 118 LEU A C 1
ATOM 928 O O . LEU A 1 118 ? 3.163 2.250 -6.960 1.00 90.06 118 LEU A O 1
ATOM 932 N N . ARG A 1 119 ? 5.190 3.199 -7.182 1.00 92.19 119 ARG A N 1
ATOM 933 C CA . ARG A 1 119 ? 4.700 4.445 -7.784 1.00 92.19 119 ARG A CA 1
ATOM 934 C C . ARG A 1 119 ? 3.817 4.174 -9.003 1.00 92.19 119 ARG A C 1
ATOM 936 O O . ARG A 1 119 ? 2.662 4.572 -9.029 1.00 92.19 119 ARG A O 1
ATOM 943 N N . LYS A 1 120 ? 4.316 3.393 -9.967 1.00 93.50 120 LYS A N 1
ATOM 944 C CA . LYS A 1 120 ? 3.554 3.047 -11.178 1.00 93.50 120 LYS A CA 1
ATOM 945 C C . LYS A 1 120 ? 2.280 2.249 -10.877 1.00 93.50 120 LYS A C 1
ATOM 947 O O . LYS A 1 120 ? 1.300 2.372 -11.607 1.00 93.50 120 LYS A O 1
ATOM 952 N N . LEU A 1 121 ? 2.294 1.412 -9.839 1.00 94.75 121 LEU A N 1
ATOM 953 C CA . LEU A 1 121 ? 1.111 0.687 -9.381 1.00 94.75 121 LEU A CA 1
ATOM 954 C C . LEU A 1 121 ? 0.071 1.637 -8.777 1.00 94.75 121 LEU A C 1
ATOM 956 O O . LEU A 1 121 ? -1.103 1.508 -9.111 1.00 94.75 121 LEU A O 1
ATOM 960 N N . ILE A 1 122 ? 0.493 2.588 -7.942 1.00 94.56 122 ILE A N 1
ATOM 961 C CA . ILE A 1 122 ? -0.373 3.616 -7.348 1.00 94.56 122 ILE A CA 1
ATOM 962 C C . ILE A 1 122 ? -0.990 4.486 -8.446 1.00 94.56 122 ILE A C 1
ATOM 964 O O . ILE A 1 122 ? -2.211 4.624 -8.486 1.00 94.56 122 ILE A O 1
ATOM 968 N N . ASP A 1 123 ? -0.179 4.964 -9.395 1.00 94.44 123 ASP A N 1
ATOM 969 C CA . ASP A 1 123 ? -0.637 5.780 -10.526 1.00 94.44 123 ASP A CA 1
ATOM 970 C C . ASP A 1 123 ? -1.688 5.035 -11.366 1.00 94.44 123 ASP A C 1
ATOM 972 O O . ASP A 1 123 ? -2.739 5.579 -11.703 1.00 94.44 123 ASP A O 1
ATOM 976 N N . LYS A 1 124 ? -1.437 3.754 -11.678 1.00 95.00 124 LYS A N 1
ATOM 977 C CA . LYS A 1 124 ? -2.379 2.921 -12.444 1.00 95.00 124 LYS A CA 1
ATOM 978 C C . LYS A 1 124 ? -3.658 2.601 -11.686 1.00 95.00 124 LYS A C 1
ATOM 980 O O . LYS A 1 124 ? -4.705 2.507 -12.314 1.00 95.00 124 LYS A O 1
ATOM 985 N N . SER A 1 125 ? -3.555 2.411 -10.374 1.00 93.38 125 SER A N 1
ATOM 986 C CA . SER A 1 125 ? -4.697 2.078 -9.519 1.00 93.38 125 SER A CA 1
ATOM 987 C C . SER A 1 125 ? -5.501 3.310 -9.108 1.00 93.38 125 SER A C 1
ATOM 989 O O . SER A 1 125 ? -6.580 3.146 -8.551 1.00 93.38 125 SER A O 1
ATOM 991 N N . LYS A 1 126 ? -4.979 4.525 -9.354 1.00 93.81 126 LYS A N 1
ATOM 992 C CA . LYS A 1 126 ? -5.551 5.812 -8.922 1.00 93.81 126 LYS A CA 1
ATOM 993 C C . LYS A 1 126 ? -5.995 5.798 -7.453 1.00 93.81 126 LYS A C 1
ATOM 995 O O . LYS A 1 126 ? -7.020 6.364 -7.094 1.00 93.81 126 LYS A O 1
ATOM 1000 N N . CYS A 1 127 ? -5.224 5.127 -6.599 1.00 92.81 127 CYS A N 1
ATOM 1001 C CA . CYS A 1 127 ? -5.649 4.784 -5.244 1.00 92.81 127 CYS A CA 1
ATOM 1002 C C . CYS A 1 127 ? -5.193 5.778 -4.164 1.00 92.81 127 CYS A C 1
ATOM 1004 O O . CYS A 1 127 ? -5.254 5.472 -2.972 1.00 92.81 127 CYS A O 1
ATOM 1006 N N . LEU A 1 128 ? -4.729 6.967 -4.563 1.00 93.81 128 LEU A N 1
ATOM 1007 C CA . LEU A 1 128 ? -4.428 8.038 -3.618 1.00 93.81 128 LEU A CA 1
ATOM 1008 C C . LEU A 1 128 ? -5.700 8.476 -2.892 1.00 93.81 128 LEU A C 1
ATOM 1010 O O . LEU A 1 128 ? -6.778 8.597 -3.481 1.00 93.81 128 LEU A O 1
ATOM 1014 N N . TRP A 1 129 ? -5.550 8.706 -1.593 1.00 93.25 129 TRP A N 1
ATOM 1015 C CA . TRP A 1 129 ? -6.619 9.047 -0.661 1.00 93.25 129 TRP A CA 1
ATOM 1016 C C . TRP A 1 129 ? -7.700 7.967 -0.563 1.00 93.25 129 TRP A C 1
ATOM 1018 O O . TRP A 1 129 ? -8.809 8.236 -0.126 1.00 93.25 129 TRP A O 1
ATOM 1028 N N . GLN A 1 130 ? -7.411 6.728 -0.960 1.00 92.19 130 GLN A N 1
ATOM 1029 C CA . GLN A 1 130 ? -8.358 5.621 -0.852 1.00 92.19 130 GLN A CA 1
ATOM 1030 C C . GLN A 1 130 ? -7.904 4.634 0.209 1.00 92.19 130 GLN A C 1
ATOM 1032 O O . GLN A 1 130 ? -6.707 4.409 0.413 1.00 92.19 130 GLN A O 1
ATOM 1037 N N . ARG A 1 131 ? -8.883 4.013 0.875 1.00 90.88 131 ARG A N 1
ATOM 1038 C CA . ARG A 1 131 ? -8.615 2.877 1.749 1.00 90.88 131 ARG A CA 1
ATOM 1039 C C . ARG A 1 131 ? -8.313 1.651 0.890 1.00 90.88 131 ARG A C 1
ATOM 1041 O O . ARG A 1 131 ? -9.166 1.176 0.139 1.00 90.88 131 ARG A O 1
ATOM 1048 N N . ILE A 1 132 ? -7.093 1.152 1.010 1.00 93.25 132 ILE A N 1
ATOM 1049 C CA . ILE A 1 132 ? -6.564 0.044 0.225 1.00 93.25 132 ILE A CA 1
ATOM 1050 C C . ILE A 1 132 ? -5.974 -1.036 1.114 1.00 93.25 132 ILE A C 1
ATOM 1052 O O . ILE A 1 132 ? -5.516 -0.765 2.223 1.00 93.25 132 ILE A O 1
ATOM 1056 N N . THR A 1 133 ? -5.916 -2.249 0.579 1.00 92.94 133 THR A N 1
ATOM 1057 C CA . THR A 1 133 ? -5.007 -3.287 1.049 1.00 92.94 133 THR A CA 1
ATOM 1058 C C . THR A 1 133 ? -3.859 -3.391 0.056 1.00 92.94 133 THR A C 1
ATOM 1060 O O . THR A 1 133 ? -4.058 -3.745 -1.106 1.00 92.94 133 THR A O 1
ATOM 1063 N N . ILE A 1 134 ? -2.646 -3.080 0.505 1.00 93.62 134 ILE A N 1
ATOM 1064 C CA . ILE A 1 134 ? -1.417 -3.329 -0.247 1.00 93.62 134 ILE A CA 1
ATOM 1065 C C . ILE A 1 134 ? -0.821 -4.654 0.221 1.00 93.62 134 ILE A C 1
ATOM 1067 O O . ILE A 1 134 ? -0.688 -4.885 1.417 1.00 93.62 134 ILE A O 1
ATOM 1071 N N . THR A 1 135 ? -0.470 -5.535 -0.714 1.00 91.81 135 THR A N 1
ATOM 1072 C CA . THR A 1 135 ? 0.122 -6.848 -0.416 1.00 91.81 135 THR A CA 1
ATOM 1073 C C . THR A 1 135 ? 1.445 -7.003 -1.143 1.00 91.81 135 THR A C 1
ATOM 1075 O O . THR A 1 135 ? 1.521 -6.787 -2.354 1.00 91.81 135 THR A O 1
ATOM 1078 N N . TYR A 1 136 ? 2.485 -7.421 -0.431 1.00 90.06 136 TYR A N 1
ATOM 1079 C CA . TYR A 1 136 ? 3.766 -7.769 -1.032 1.00 90.06 136 TYR A CA 1
ATOM 1080 C C . TYR A 1 136 ? 3.707 -9.147 -1.692 1.00 90.06 136 TYR A C 1
ATOM 1082 O O . TYR A 1 136 ? 3.194 -10.106 -1.118 1.00 90.06 136 TYR A O 1
ATOM 1090 N N . LYS A 1 137 ? 4.223 -9.255 -2.920 1.00 87.00 137 LYS A N 1
ATOM 1091 C CA . LYS A 1 137 ? 4.188 -10.503 -3.701 1.00 87.00 137 LYS A CA 1
ATOM 1092 C C . LYS A 1 137 ? 5.557 -11.130 -3.933 1.00 87.00 137 LYS A C 1
ATOM 1094 O O . LYS A 1 137 ? 5.620 -12.332 -4.148 1.00 87.00 137 LYS A O 1
ATOM 1099 N N . GLY A 1 138 ? 6.636 -10.355 -3.886 1.00 83.44 138 GLY A N 1
ATOM 1100 C CA . GLY A 1 138 ? 7.992 -10.834 -4.174 1.00 83.44 138 GLY A CA 1
ATOM 1101 C C . GLY A 1 138 ? 8.844 -9.754 -4.832 1.00 83.44 138 GLY A C 1
ATOM 1102 O O . GLY A 1 138 ? 8.477 -8.578 -4.818 1.00 83.44 138 GLY A O 1
ATOM 1103 N N . LYS A 1 139 ? 9.965 -10.134 -5.446 1.00 83.00 139 LYS A N 1
ATOM 1104 C CA . LYS A 1 139 ? 10.873 -9.199 -6.124 1.00 83.00 139 LYS A CA 1
ATOM 1105 C C . LYS A 1 139 ? 11.014 -9.522 -7.606 1.00 83.00 139 LYS A C 1
ATOM 1107 O O . LYS A 1 139 ? 10.933 -10.672 -8.022 1.00 83.00 139 LYS A O 1
ATOM 1112 N N . LEU A 1 140 ? 11.258 -8.499 -8.413 1.00 81.56 140 LEU A N 1
ATOM 1113 C CA . LEU A 1 140 ? 11.605 -8.641 -9.819 1.00 81.56 140 LEU A CA 1
ATOM 1114 C C . LEU A 1 140 ? 13.038 -8.167 -10.043 1.00 81.56 140 LEU A C 1
ATOM 1116 O O . LEU A 1 140 ? 13.370 -7.034 -9.698 1.00 81.56 140 LEU A O 1
ATOM 1120 N N . MET A 1 141 ? 13.862 -8.999 -10.674 1.00 79.69 141 MET A N 1
ATOM 1121 C CA . MET A 1 141 ? 15.178 -8.582 -11.143 1.00 79.69 141 MET A CA 1
ATOM 1122 C C . MET A 1 141 ? 15.043 -7.623 -12.338 1.00 79.69 141 MET A C 1
ATOM 1124 O O . MET A 1 141 ? 14.330 -7.892 -13.306 1.00 79.69 141 MET A O 1
ATOM 1128 N N . THR A 1 142 ? 15.730 -6.490 -12.270 1.00 78.31 142 THR A N 1
ATOM 1129 C CA . THR A 1 142 ? 15.848 -5.466 -13.318 1.00 78.31 142 THR A CA 1
ATOM 1130 C C . THR A 1 142 ? 16.972 -5.810 -14.286 1.00 78.31 142 THR A C 1
ATOM 1132 O O . THR A 1 142 ? 17.855 -6.590 -13.941 1.00 78.31 142 THR A O 1
ATOM 1135 N N . ASN A 1 143 ? 16.976 -5.253 -15.509 1.00 75.75 143 ASN A N 1
ATOM 1136 C CA . ASN A 1 143 ? 17.983 -5.544 -16.561 1.00 75.75 143 ASN A CA 1
ATOM 1137 C C . ASN A 1 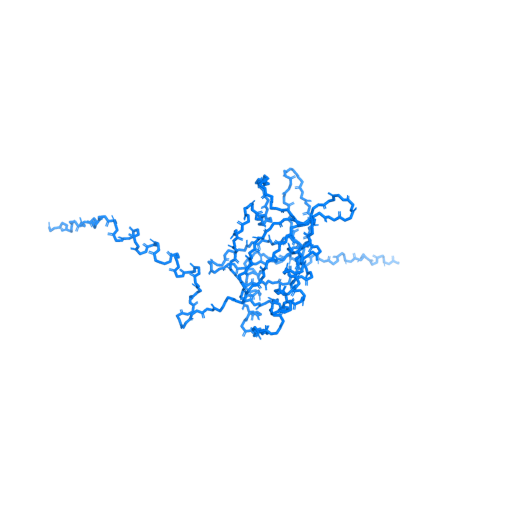143 ? 19.441 -5.395 -16.085 1.00 75.75 143 ASN A C 1
ATOM 1139 O O . ASN A 1 143 ? 20.321 -5.996 -16.678 1.00 75.75 143 ASN A O 1
ATOM 1143 N N . HIS A 1 144 ? 19.663 -4.664 -14.994 1.00 77.19 144 HIS A N 1
ATOM 1144 C CA . HIS A 1 144 ? 20.968 -4.337 -14.430 1.00 77.19 144 HIS A CA 1
ATOM 1145 C C . HIS A 1 144 ? 21.290 -5.158 -13.163 1.00 77.19 144 HIS A C 1
ATOM 1147 O O . HIS A 1 144 ? 22.126 -4.762 -12.366 1.00 77.19 144 HIS A O 1
ATOM 1153 N N . GLY A 1 145 ? 20.576 -6.261 -12.907 1.00 72.81 145 GLY A N 1
ATOM 1154 C CA . GLY A 1 145 ? 20.829 -7.155 -11.766 1.00 72.81 145 GLY A CA 1
ATOM 1155 C C . GLY A 1 145 ? 20.241 -6.704 -10.420 1.00 72.81 145 GLY A C 1
ATOM 1156 O O . GLY A 1 145 ? 20.154 -7.510 -9.499 1.00 72.81 145 GLY A O 1
ATOM 1157 N N . HIS A 1 146 ? 19.760 -5.462 -10.291 1.00 75.69 146 HIS A N 1
ATOM 1158 C CA . HIS A 1 146 ? 19.064 -4.995 -9.080 1.00 75.69 146 HIS A CA 1
ATOM 1159 C C . HIS A 1 146 ? 17.664 -5.594 -8.943 1.00 75.69 146 HIS A C 1
ATOM 1161 O O . HIS A 1 146 ? 17.041 -5.937 -9.946 1.00 75.69 146 HIS A O 1
ATOM 1167 N N . TYR A 1 147 ? 17.120 -5.622 -7.727 1.00 78.44 147 TYR A N 1
ATOM 1168 C CA . TYR A 1 147 ? 15.771 -6.115 -7.460 1.00 78.44 147 TYR A CA 1
ATOM 1169 C C . TYR A 1 147 ? 14.800 -4.986 -7.102 1.00 78.44 147 TYR A C 1
ATOM 1171 O O . TYR A 1 147 ? 15.113 -4.112 -6.301 1.00 78.44 147 TYR A O 1
ATOM 1179 N N . GLU A 1 148 ? 13.587 -5.040 -7.651 1.00 80.25 148 GLU A N 1
ATOM 1180 C CA . GLU A 1 148 ? 12.469 -4.168 -7.277 1.00 80.25 148 GLU A CA 1
ATOM 1181 C C . GLU A 1 148 ? 11.373 -4.996 -6.598 1.00 80.25 148 GLU A C 1
ATOM 1183 O O . GLU A 1 148 ? 10.953 -6.025 -7.131 1.00 80.25 148 GLU A O 1
ATOM 1188 N N . LYS A 1 149 ? 10.864 -4.543 -5.445 1.00 85.25 149 LYS A N 1
ATOM 1189 C CA . LYS A 1 149 ? 9.716 -5.191 -4.792 1.00 85.25 149 LYS A CA 1
ATOM 1190 C C . LYS A 1 149 ? 8.449 -5.032 -5.641 1.00 85.25 149 LYS A C 1
ATOM 1192 O O . LYS A 1 149 ? 8.216 -3.996 -6.268 1.00 85.25 149 LYS A O 1
ATOM 1197 N N . VAL A 1 150 ? 7.633 -6.079 -5.652 1.00 87.75 150 VAL A N 1
ATOM 1198 C CA . VAL A 1 150 ? 6.377 -6.182 -6.395 1.00 87.75 150 VAL A CA 1
ATOM 1199 C C . VAL A 1 150 ? 5.228 -6.259 -5.405 1.00 87.75 150 VAL A C 1
ATOM 1201 O O . VAL A 1 150 ? 5.268 -7.025 -4.440 1.00 87.75 150 VAL A O 1
ATOM 1204 N N . TYR A 1 151 ? 4.188 -5.482 -5.682 1.00 91.69 151 TYR A N 1
ATOM 1205 C CA . TYR A 1 151 ? 3.017 -5.354 -4.829 1.00 91.69 151 TYR A CA 1
ATOM 1206 C C . TYR A 1 151 ? 1.743 -5.563 -5.638 1.00 91.69 151 TYR A C 1
ATOM 1208 O O . TYR A 1 151 ? 1.734 -5.407 -6.862 1.00 91.69 151 TYR A O 1
ATOM 1216 N N . THR A 1 152 ? 0.658 -5.868 -4.948 1.00 93.00 152 THR A N 1
ATOM 1217 C CA . THR A 1 152 ? -0.709 -5.682 -5.438 1.00 93.00 152 THR A CA 1
ATOM 1218 C C . THR A 1 152 ? -1.416 -4.691 -4.536 1.00 93.00 152 THR A C 1
ATOM 1220 O O . THR A 1 152 ? -1.106 -4.610 -3.348 1.00 93.00 152 THR A O 1
ATOM 1223 N N . VAL A 1 153 ? -2.366 -3.952 -5.097 1.00 94.56 153 VAL A N 1
ATOM 1224 C CA . VAL A 1 153 ? -3.234 -3.056 -4.341 1.00 94.56 153 VAL A CA 1
ATOM 1225 C C . VAL A 1 153 ? -4.675 -3.404 -4.677 1.00 94.56 153 VAL A C 1
ATOM 1227 O O . VAL A 1 153 ? -5.012 -3.584 -5.847 1.00 94.56 153 VAL A O 1
ATOM 1230 N N . GLU A 1 154 ? -5.501 -3.521 -3.649 1.00 93.44 154 GLU A N 1
ATOM 1231 C CA . GLU A 1 154 ? -6.919 -3.852 -3.756 1.00 93.44 154 GLU A CA 1
ATOM 1232 C C . GLU A 1 154 ? -7.743 -2.840 -2.953 1.00 93.44 154 GLU A C 1
ATOM 1234 O O . GLU A 1 154 ? -7.258 -2.336 -1.932 1.00 93.44 154 GLU A O 1
ATOM 1239 N N . PRO A 1 155 ? -8.969 -2.508 -3.394 1.00 90.88 155 PRO A N 1
ATOM 1240 C CA . PRO A 1 155 ? -9.836 -1.625 -2.634 1.00 90.88 155 PRO A CA 1
ATOM 1241 C C . PRO A 1 155 ? -10.220 -2.305 -1.321 1.00 90.88 155 PRO A C 1
ATOM 1243 O O . PRO A 1 155 ? -10.619 -3.469 -1.300 1.00 90.88 155 PRO A O 1
ATOM 1246 N N . ALA A 1 156 ? -10.131 -1.564 -0.223 1.00 88.88 156 ALA A N 1
ATOM 1247 C CA . ALA A 1 156 ? -10.502 -2.051 1.093 1.00 88.88 156 ALA A CA 1
ATOM 1248 C C . ALA A 1 156 ? -11.582 -1.124 1.666 1.00 88.88 156 ALA A C 1
ATOM 1250 O O . ALA A 1 156 ? -11.267 -0.207 2.423 1.00 88.88 156 ALA A O 1
ATOM 1251 N N . PRO A 1 157 ? -12.866 -1.308 1.323 1.00 78.12 157 PRO A N 1
ATOM 1252 C CA . PRO A 1 157 ? -13.936 -0.507 1.907 1.00 78.12 157 PRO A CA 1
ATOM 1253 C C . PRO A 1 157 ? -14.104 -0.805 3.406 1.00 78.12 157 PRO A C 1
ATOM 1255 O O . PRO A 1 157 ? -13.740 -1.880 3.894 1.00 78.12 157 PRO A O 1
ATOM 1258 N N . LEU A 1 158 ? -14.640 0.165 4.148 1.00 77.19 158 LEU A N 1
ATOM 1259 C CA . LEU A 1 158 ? -15.116 -0.053 5.516 1.00 77.19 158 LEU A CA 1
ATOM 1260 C C . LEU A 1 158 ? -16.464 -0.789 5.477 1.00 77.19 158 LEU A C 1
ATOM 1262 O O . LEU A 1 158 ? -17.222 -0.657 4.515 1.00 77.19 158 LEU A O 1
ATOM 1266 N N . GLY A 1 159 ? -16.759 -1.582 6.508 1.00 67.25 159 GLY A N 1
ATOM 1267 C CA . GLY A 1 159 ? -18.078 -2.188 6.678 1.00 67.25 159 GLY A CA 1
ATOM 1268 C C . GLY A 1 159 ? -19.152 -1.165 7.074 1.00 67.25 159 GLY A C 1
ATOM 1269 O O . GLY A 1 159 ? -18.851 -0.000 7.329 1.00 67.25 159 GLY A O 1
ATOM 1270 N N . LYS A 1 160 ? -20.418 -1.608 7.161 1.00 63.31 160 LYS A N 1
ATOM 1271 C CA . LYS A 1 160 ? -21.564 -0.778 7.612 1.00 63.31 160 LYS A CA 1
ATOM 1272 C C . LYS A 1 160 ? -21.363 -0.143 8.997 1.00 63.31 160 LYS A C 1
ATOM 1274 O O . LYS A 1 160 ? -21.926 0.899 9.286 1.00 63.31 160 LYS A O 1
ATOM 1279 N N . ASP A 1 161 ? -20.567 -0.793 9.830 1.00 67.56 161 ASP A N 1
ATOM 1280 C CA . ASP A 1 161 ? -20.128 -0.394 11.168 1.00 67.56 161 ASP A CA 1
ATOM 1281 C C . ASP A 1 161 ? -18.985 0.637 11.153 1.00 67.56 161 ASP A C 1
ATOM 1283 O O . ASP A 1 161 ? -18.489 1.019 12.207 1.00 67.56 161 ASP A O 1
ATOM 1287 N N . GLY A 1 162 ? -18.518 1.066 9.975 1.00 68.38 162 GLY A N 1
ATOM 1288 C CA . GLY A 1 162 ? -17.355 1.944 9.843 1.00 68.38 162 GLY A CA 1
ATOM 1289 C C . GLY A 1 162 ? -16.033 1.250 10.175 1.00 68.38 162 GLY A C 1
ATOM 1290 O O . GLY A 1 162 ? -14.991 1.901 10.205 1.00 68.38 162 GLY A O 1
ATOM 1291 N N . VAL A 1 163 ? -16.049 -0.070 10.393 1.00 67.19 163 VAL A N 1
ATOM 1292 C CA . VAL A 1 163 ? -14.866 -0.859 10.742 1.00 67.19 163 VAL A CA 1
ATOM 1293 C C . VAL A 1 163 ? -14.414 -1.669 9.532 1.00 67.19 163 VAL A C 1
ATOM 1295 O O . VAL A 1 163 ? -15.187 -2.369 8.877 1.00 67.19 163 VAL A O 1
ATOM 1298 N N . GLY A 1 164 ? -13.127 -1.577 9.218 1.00 69.25 164 GLY A N 1
ATOM 1299 C CA . GLY A 1 164 ? -12.507 -2.375 8.171 1.00 69.25 164 GLY A CA 1
ATOM 1300 C C . GLY A 1 164 ? -12.310 -3.839 8.568 1.00 69.25 164 GLY A C 1
ATOM 1301 O O . GLY A 1 164 ? -12.324 -4.193 9.744 1.00 69.25 164 GLY A O 1
ATOM 1302 N N . ALA A 1 165 ? -12.051 -4.714 7.592 1.00 70.31 165 ALA A N 1
ATOM 1303 C CA . ALA A 1 165 ? -11.806 -6.138 7.855 1.00 70.31 165 ALA A CA 1
ATOM 1304 C C . ALA A 1 165 ? -10.652 -6.394 8.851 1.00 70.31 165 ALA A C 1
ATOM 1306 O O . ALA A 1 165 ? -10.730 -7.322 9.656 1.00 70.31 165 ALA A O 1
ATOM 1307 N N . ALA A 1 166 ? -9.600 -5.568 8.829 1.00 67.00 166 ALA A N 1
ATOM 1308 C CA . ALA A 1 166 ? -8.498 -5.643 9.788 1.00 67.00 166 ALA A CA 1
ATOM 1309 C C . ALA A 1 166 ? -8.939 -5.199 11.194 1.00 67.00 166 ALA A C 1
ATOM 1311 O O . ALA A 1 166 ? -8.742 -5.948 12.151 1.00 67.00 166 ALA A O 1
ATOM 1312 N N . GLY A 1 167 ? -9.632 -4.060 11.307 1.00 69.38 167 GLY A N 1
ATOM 1313 C CA . GLY A 1 167 ? -10.245 -3.614 12.564 1.00 69.38 167 GLY A CA 1
ATOM 1314 C C . GLY A 1 167 ? -11.168 -4.668 13.189 1.00 69.38 167 GLY A C 1
ATOM 1315 O O . GLY A 1 167 ? -11.066 -4.948 14.380 1.00 69.38 167 GLY A O 1
ATOM 1316 N N . ARG A 1 168 ? -11.986 -5.361 12.386 1.00 77.44 168 ARG A N 1
ATOM 1317 C CA . ARG A 1 168 ? -12.845 -6.453 12.877 1.00 77.44 168 ARG A CA 1
ATOM 1318 C C . ARG A 1 168 ? -12.051 -7.637 13.433 1.00 77.44 168 ARG A C 1
ATOM 1320 O O . ARG A 1 168 ? -12.460 -8.213 14.437 1.00 77.44 168 ARG A O 1
ATOM 1327 N N . LYS A 1 169 ? -10.909 -7.996 12.831 1.00 77.00 169 LYS A N 1
ATOM 1328 C CA . LYS A 1 169 ? -10.025 -9.050 13.368 1.00 77.00 169 LYS A CA 1
ATOM 1329 C C . LYS A 1 169 ? -9.415 -8.650 14.713 1.00 77.00 169 LYS A C 1
ATOM 1331 O O . LYS A 1 169 ? -9.345 -9.490 15.607 1.00 77.00 169 LYS A O 1
ATOM 1336 N N . ILE A 1 170 ? -9.009 -7.389 14.863 1.00 75.94 170 ILE A N 1
ATOM 1337 C CA . ILE A 1 170 ? -8.476 -6.857 16.126 1.00 75.94 170 ILE A CA 1
ATOM 1338 C C . ILE A 1 170 ? -9.558 -6.896 17.209 1.00 75.94 170 ILE A C 1
ATOM 1340 O O . ILE A 1 170 ? -9.324 -7.452 18.279 1.00 75.94 170 ILE A O 1
ATOM 1344 N N . LEU A 1 171 ? -10.762 -6.398 16.906 1.00 79.19 171 LEU A N 1
ATOM 1345 C CA . LEU A 1 171 ? -11.899 -6.435 17.830 1.00 79.19 171 LEU A CA 1
ATOM 1346 C C . LEU A 1 171 ? -12.261 -7.869 18.233 1.00 79.19 171 LEU A C 1
ATOM 1348 O O . LEU A 1 171 ? -12.464 -8.143 19.412 1.00 79.19 171 LEU A O 1
ATOM 1352 N N . ALA A 1 172 ? -12.273 -8.806 17.283 1.00 82.81 172 ALA A N 1
ATOM 1353 C CA . ALA A 1 172 ? -12.532 -10.214 17.570 1.00 82.81 172 ALA A CA 1
ATOM 1354 C C . ALA A 1 172 ? -11.449 -10.845 18.464 1.00 82.81 172 ALA A C 1
ATOM 1356 O O . ALA A 1 172 ? -11.769 -11.651 19.337 1.00 82.81 172 ALA A O 1
ATOM 1357 N N . LYS A 1 173 ? -10.171 -10.483 18.276 1.00 84.69 173 LYS A N 1
ATOM 1358 C CA . LYS A 1 173 ? -9.070 -10.943 19.135 1.00 84.69 173 LYS A CA 1
ATOM 1359 C C . LYS A 1 173 ? -9.200 -10.378 20.553 1.00 84.69 173 LYS A C 1
ATOM 1361 O O . LYS A 1 173 ? -9.156 -11.149 21.506 1.00 84.69 173 LYS A O 1
ATOM 1366 N N . ALA A 1 174 ? -9.448 -9.075 20.684 1.00 81.38 174 ALA A N 1
ATOM 1367 C CA . ALA A 1 174 ? -9.651 -8.418 21.974 1.00 81.38 174 ALA A CA 1
ATOM 1368 C C . ALA A 1 174 ? -10.866 -8.985 22.729 1.00 81.38 174 ALA A C 1
ATOM 1370 O O . ALA A 1 174 ? -10.795 -9.219 23.933 1.00 81.38 174 ALA A O 1
ATOM 1371 N N . ALA A 1 175 ? -11.964 -9.276 22.023 1.00 84.50 175 ALA A N 1
ATOM 1372 C CA . ALA A 1 175 ? -13.144 -9.908 22.608 1.00 84.50 175 ALA A CA 1
ATOM 1373 C C . ALA A 1 175 ? -12.841 -11.319 23.146 1.00 84.50 175 ALA A C 1
ATOM 1375 O O . ALA A 1 175 ? -13.279 -11.665 24.242 1.00 84.50 175 ALA A O 1
ATOM 1376 N N . LYS A 1 176 ? -12.050 -12.118 22.414 1.00 88.12 176 LYS A N 1
ATOM 1377 C CA . LYS A 1 176 ? -11.597 -13.438 22.883 1.00 88.12 176 LYS A CA 1
ATOM 1378 C C . LYS A 1 176 ? -10.708 -13.330 24.124 1.00 88.12 176 LYS A C 1
ATOM 1380 O O . LYS A 1 176 ? -10.929 -14.060 25.082 1.00 88.12 176 LYS A O 1
ATOM 1385 N N . GLU A 1 177 ? -9.755 -12.399 24.134 1.00 81.88 177 GLU A N 1
ATOM 1386 C CA . GLU A 1 177 ? -8.873 -12.161 25.287 1.00 81.88 177 GLU A CA 1
ATOM 1387 C C . GLU A 1 177 ? -9.655 -11.690 26.526 1.00 81.88 177 GLU A C 1
ATOM 1389 O O . GLU A 1 177 ? -9.408 -12.160 27.640 1.00 81.88 177 GLU A O 1
ATOM 1394 N N . ALA A 1 178 ? -10.648 -10.815 26.339 1.00 79.75 178 ALA A N 1
ATOM 1395 C CA . ALA A 1 178 ? -11.527 -10.353 27.409 1.00 79.75 178 ALA A CA 1
ATOM 1396 C C . ALA A 1 178 ? -12.402 -11.481 27.982 1.00 79.75 178 ALA A C 1
ATOM 1398 O O . ALA A 1 178 ? -12.577 -11.547 29.197 1.00 79.75 178 ALA A O 1
ATOM 1399 N N . ALA A 1 179 ? -12.896 -12.395 27.140 1.00 80.25 179 ALA A N 1
ATOM 1400 C CA . ALA A 1 179 ? -13.682 -13.551 27.577 1.00 80.25 179 ALA A CA 1
ATOM 1401 C C . ALA A 1 179 ? -12.865 -14.554 28.413 1.00 80.25 179 ALA A C 1
ATOM 1403 O O . ALA A 1 179 ? -13.415 -15.234 29.274 1.00 80.25 179 ALA A O 1
ATOM 1404 N N . THR A 1 180 ? -11.550 -14.627 28.191 1.00 79.44 180 THR A N 1
ATOM 1405 C CA . THR A 1 180 ? -10.645 -15.513 28.943 1.00 79.44 180 THR A CA 1
ATOM 1406 C C . THR A 1 180 ? -10.109 -14.912 30.246 1.00 79.44 180 THR A C 1
ATOM 1408 O O . THR A 1 180 ? -9.472 -15.622 31.023 1.00 79.44 180 THR A O 1
ATOM 1411 N N . ARG A 1 181 ? -10.346 -13.620 30.525 1.00 70.38 181 ARG A N 1
ATOM 1412 C CA . ARG A 1 181 ? -9.915 -12.997 31.786 1.00 70.38 181 ARG A CA 1
ATOM 1413 C C . ARG A 1 181 ? -10.874 -13.380 32.923 1.00 70.38 181 ARG A C 1
ATOM 1415 O O . ARG A 1 181 ? -12.060 -13.061 32.833 1.00 70.38 181 ARG A O 1
ATOM 1422 N N . PRO A 1 182 ? -10.394 -13.992 34.023 1.00 64.06 182 PRO A N 1
ATOM 1423 C CA . PRO A 1 182 ? -11.245 -14.264 35.174 1.00 64.06 182 PRO A CA 1
ATOM 1424 C C . PRO A 1 182 ? -11.761 -12.941 35.754 1.00 64.06 182 PRO A C 1
ATOM 1426 O O . PRO A 1 182 ? -10.984 -12.017 36.017 1.00 64.06 182 PRO A O 1
ATOM 1429 N N . ARG A 1 183 ? -13.082 -12.839 35.951 1.00 62.34 183 ARG A N 1
ATOM 1430 C CA . ARG A 1 183 ? -13.713 -11.712 36.653 1.00 62.34 183 ARG A CA 1
ATOM 1431 C C . ARG A 1 183 ? -13.107 -11.628 38.057 1.00 62.34 183 ARG A C 1
ATOM 1433 O O . ARG A 1 183 ? -13.407 -12.462 38.906 1.00 62.34 183 ARG A O 1
ATOM 1440 N N . LYS A 1 184 ? -12.274 -10.616 38.324 1.00 59.12 184 LYS A N 1
ATOM 1441 C CA . LYS A 1 184 ? -11.937 -10.239 39.703 1.00 59.12 184 LYS A CA 1
ATOM 1442 C C . LYS A 1 184 ? -13.229 -9.765 40.363 1.00 59.12 184 LYS A C 1
ATOM 1444 O O . LYS A 1 184 ? -13.692 -8.662 40.091 1.00 59.12 184 LYS A O 1
ATOM 1449 N N . VAL A 1 185 ? -13.821 -10.617 41.196 1.00 54.94 185 VAL A N 1
ATOM 1450 C CA . VAL A 1 185 ? -14.900 -10.233 42.105 1.00 54.94 185 VAL A CA 1
ATOM 1451 C C . VAL A 1 185 ? -14.301 -9.216 43.074 1.00 54.94 185 VAL A C 1
ATOM 1453 O O . VAL A 1 185 ? -13.536 -9.578 43.966 1.00 54.94 185 VAL A O 1
ATOM 1456 N N . GLN A 1 186 ? -14.586 -7.931 42.867 1.00 51.84 186 GLN A N 1
ATOM 1457 C CA . GLN A 1 186 ? -14.373 -6.935 43.908 1.00 51.84 186 GLN A CA 1
ATOM 1458 C C . GLN A 1 186 ? -15.372 -7.255 45.020 1.00 51.84 186 GLN A C 1
ATOM 1460 O O . GLN A 1 186 ? -16.567 -7.01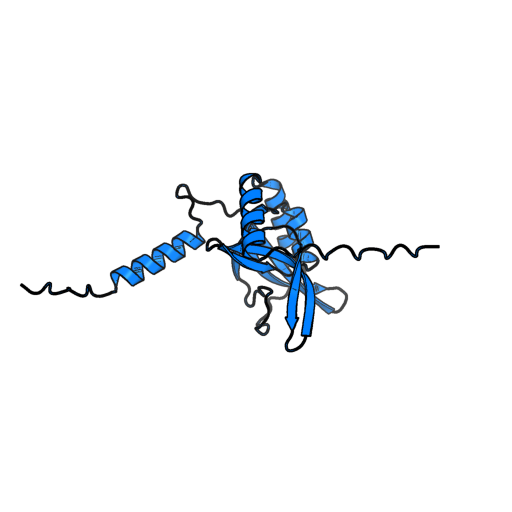2 44.875 1.00 51.84 186 GLN A O 1
ATOM 1465 N N . LYS A 1 187 ? -14.887 -7.854 46.115 1.00 49.84 187 LYS A N 1
ATOM 1466 C CA . LYS A 1 187 ? -15.613 -7.842 47.384 1.00 49.84 187 LYS A CA 1
ATOM 1467 C C . LYS A 1 187 ? -15.714 -6.380 47.811 1.00 49.84 187 LYS A C 1
ATOM 1469 O O . LYS A 1 187 ? -14.735 -5.810 48.283 1.00 49.84 187 LYS A O 1
ATOM 1474 N N . VAL A 1 188 ? -16.873 -5.773 47.583 1.00 48.31 188 VAL A N 1
ATOM 1475 C CA . VAL A 1 188 ? -17.245 -4.523 48.243 1.00 48.31 188 VAL A CA 1
ATOM 1476 C C . VAL A 1 188 ? -17.519 -4.912 49.692 1.00 48.31 188 VAL A C 1
ATOM 1478 O O . VAL A 1 188 ? -18.449 -5.671 49.959 1.00 48.31 188 VAL A O 1
ATOM 1481 N N . GLY A 1 189 ? -16.607 -4.526 50.583 1.00 60.06 189 GLY A N 1
ATOM 1482 C CA . GLY A 1 189 ? -16.724 -4.774 52.014 1.00 60.06 189 GLY A CA 1
ATOM 1483 C C . GLY A 1 189 ? -17.920 -4.016 52.576 1.00 60.06 189 GLY A C 1
ATOM 1484 O O . GLY A 1 189 ? -18.014 -2.803 52.403 1.00 60.06 189 GLY A O 1
ATOM 1485 N N . SER A 1 190 ? -18.822 -4.785 53.174 1.00 49.69 190 SER A N 1
ATOM 1486 C CA . SER A 1 190 ? -19.886 -4.388 54.097 1.00 49.69 190 SER A CA 1
ATOM 1487 C C . SER A 1 190 ? -19.332 -3.924 55.436 1.00 49.69 190 SER A C 1
ATOM 1489 O O . SER A 1 190 ? -18.345 -4.563 55.873 1.00 49.69 190 SER A O 1
#

Organism: NCBI:txid3044600